Protein 1OI4 (pdb70)

Radius of gyration: 21.62 Å; Cα contacts (8 Å, |Δi|>4): 888; chains: 2; bounding box: 70×50×41 Å

Foldseek 3Di:
DADPPQDQAADPPDPCPVVVPAAEEEEEFAAAFAVCLCRVLSVLCNVVVHGYAYEYADAQDWHAHNVRRDIDGHHYYLVPDALVRHQEYEFTHGCGCVVVLVDVSLLVRLLVNVVVQHAYQAEARRCVSVLSVLPAADWEWEHEDVCRVVSVVSNHDYDQDQWDQTPLHYIYGYDPVSSVVSSVSVVVSVD/DDDAFEEEEEFAAAFAACLCVVLVVLSVVVVYHYAYEYQDAQDWHAHNVRPDIDGHHYHLVPDALVRGQEYEFTHGCGLVVQLVDPSLLVRLLVNVVVQHAYQAEAHRCSSVLSVLPAADWEEEYADVCPVSSVVSNHDYDQDQWDQTPLHYIYGYDSVSSVVSSVSSVVSVD

Structure (mmCIF, N/CA/C/O backbone):
data_1OI4
#
_entry.id   1OI4
#
_cell.length_a   68.037
_cell.length_b   72.446
_cell.length_c   75.946
_cell.angle_alpha   90.00
_cell.angle_beta   90.00
_cell.angle_gamma   90.00
#
_symmetry.space_group_name_H-M   'P 21 21 21'
#
loop_
_entity.id
_entity.type
_entity.pdbx_description
1 polymer 'HYPOTHETICAL PROTEIN YHBO'
2 water water
#
loop_
_atom_site.group_PDB
_atom_site.id
_atom_site.type_symbol
_atom_site.label_atom_id
_atom_site.label_alt_id
_atom_site.label_comp_id
_atom_site.label_asym_id
_atom_site.label_entity_id
_atom_site.label_seq_id
_atom_site.pdbx_PDB_ins_code
_atom_site.Cartn_x
_atom_site.Cartn_y
_atom_site.Cartn_z
_atom_site.occupancy
_atom_site.B_iso_or_equiv
_atom_site.auth_seq_id
_atom_site.auth_comp_id
_atom_site.auth_asym_id
_atom_site.auth_atom_id
_atom_site.pdbx_PDB_model_num
ATOM 1 N N . SER A 1 2 ? 1.882 17.259 0.597 1.00 30.79 2 SER A N 1
ATOM 2 C CA . SER A 1 2 ? 1.831 17.715 -0.821 1.00 28.78 2 SER A CA 1
ATOM 3 C C . SER A 1 2 ? 2.080 19.217 -0.941 1.00 27.82 2 SER A C 1
ATOM 4 O O . SER A 1 2 ? 1.838 19.978 -0.003 1.00 24.37 2 SER A O 1
ATOM 7 N N . TYR A 1 3 ? 2.572 19.632 -2.104 1.00 25.28 3 TYR A N 1
ATOM 8 C CA . TYR A 1 3 ? 2.845 21.040 -2.368 1.00 23.37 3 TYR A CA 1
ATOM 9 C C . TYR A 1 3 ? 1.583 21.862 -2.116 1.00 21.92 3 TYR A C 1
ATOM 10 O O . TYR A 1 3 ? 0.489 21.464 -2.514 1.00 20.79 3 TYR A O 1
ATOM 19 N N . TYR A 1 4 ? 1.739 22.994 -1.434 1.00 20.09 4 TYR A N 1
ATOM 20 C CA . TYR A 1 4 ? 0.614 23.880 -1.142 1.00 18.78 4 TYR A CA 1
ATOM 21 C C . TYR A 1 4 ? 0.948 25.194 -1.843 1.00 18.11 4 TYR A C 1
ATOM 22 O O . TYR A 1 4 ? 1.814 25.950 -1.397 1.00 16.09 4 TYR A O 1
ATOM 31 N N . HIS A 1 5 ? 0.267 25.454 -2.953 1.00 16.77 5 HIS A N 1
ATOM 32 C CA . HIS A 1 5 ? 0.527 26.651 -3.739 1.00 15.65 5 HIS A CA 1
ATOM 33 C C . HIS A 1 5 ? 0.136 27.971 -3.080 1.00 15.49 5 HIS A C 1
ATOM 34 O O . HIS A 1 5 ? -1.033 28.204 -2.762 1.00 12.48 5 HIS A O 1
ATOM 41 N N . HIS A 1 6 ? 1.139 28.828 -2.891 1.00 15.32 6 HIS A N 1
ATOM 42 C CA . HIS A 1 6 ? 0.962 30.149 -2.295 1.00 17.15 6 HIS A CA 1
ATOM 43 C C . HIS A 1 6 ? -0.033 30.188 -1.140 1.00 17.80 6 HIS A C 1
ATOM 44 O O . HIS A 1 6 ? -1.074 30.844 -1.233 1.00 17.16 6 HIS A O 1
ATOM 51 N N . HIS A 1 7 ? 0.278 29.494 -0.050 1.00 18.18 7 HIS A N 1
ATOM 52 C CA . HIS A 1 7 ? -0.609 29.490 1.111 1.00 19.30 7 HIS A CA 1
ATOM 53 C C . HIS A 1 7 ? -0.786 30.918 1.634 1.00 19.93 7 HIS A C 1
ATOM 54 O O . HIS A 1 7 ? 0.167 31.697 1.651 1.00 16.99 7 HIS A O 1
ATOM 61 N N . HIS A 1 8 ? -2.009 31.267 2.029 1.00 21.42 8 HIS A N 1
ATOM 62 C CA . HIS A 1 8 ? -2.281 32.595 2.576 1.00 23.91 8 HIS A CA 1
ATOM 63 C C . HIS A 1 8 ? -2.885 32.425 3.969 1.00 23.34 8 HIS A C 1
ATOM 64 O O . HIS A 1 8 ? -3.646 31.486 4.209 1.00 21.91 8 HIS A O 1
ATOM 71 N N . HIS A 1 9 ? -2.539 33.325 4.886 1.00 21.92 9 HIS A N 1
ATOM 72 C CA . HIS A 1 9 ? -3.031 33.229 6.255 1.00 21.34 9 HIS A CA 1
ATOM 73 C C . HIS A 1 9 ? -3.831 34.428 6.756 1.00 21.72 9 HIS A C 1
ATOM 74 O O . HIS A 1 9 ? -3.979 34.611 7.966 1.00 21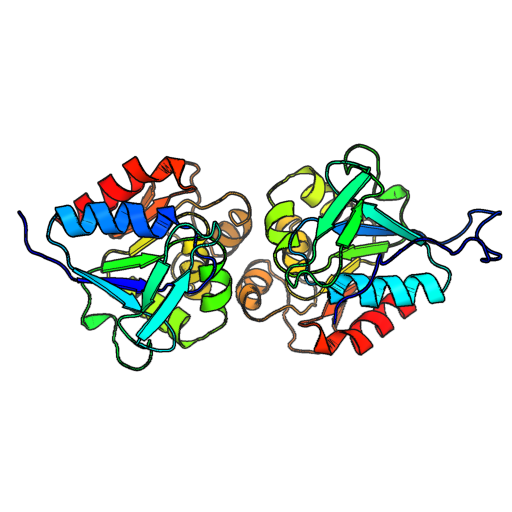.92 9 HIS A O 1
ATOM 81 N N . HIS A 1 10 ? -4.344 35.244 5.842 1.00 20.73 10 HIS A N 1
ATOM 82 C CA . HIS A 1 10 ? -5.144 36.400 6.239 1.00 22.24 10 HIS A CA 1
ATOM 83 C C . HIS A 1 10 ? -6.573 36.236 5.735 1.00 23.37 10 HIS A C 1
ATOM 84 O O . HIS A 1 10 ? -6.821 35.489 4.788 1.00 23.26 10 HIS A O 1
ATOM 91 N N . LEU A 1 11 ? -7.511 36.929 6.374 1.00 23.38 11 LEU A N 1
ATOM 92 C CA . LEU A 1 11 ? -8.905 36.857 5.966 1.00 23.98 11 LEU A CA 1
ATOM 93 C C . LEU A 1 11 ? -9.010 37.176 4.477 1.00 24.65 11 LEU A C 1
ATOM 94 O O . LEU A 1 11 ? -8.380 38.108 3.981 1.00 21.07 11 LEU A O 1
ATOM 99 N N . GLU A 1 12 ? -9.799 36.381 3.768 1.00 25.88 12 GLU A N 1
ATOM 100 C CA . GLU A 1 12 ? -9.987 36.563 2.339 1.00 28.36 12 GLU A CA 1
ATOM 101 C C . GLU A 1 12 ? -10.711 37.884 2.060 1.00 30.10 12 GLU A C 1
ATOM 102 O O . GLU A 1 12 ? -11.475 38.377 2.896 1.00 27.34 12 GLU A O 1
ATOM 108 N N . SER A 1 13 ? -10.467 38.454 0.882 1.00 32.66 13 SER A N 1
ATOM 109 C CA . SER A 1 13 ? -11.085 39.722 0.498 1.00 35.66 13 SER A CA 1
ATOM 110 C C . SER A 1 13 ? -12.611 39.645 0.485 1.00 36.37 13 SER A C 1
ATOM 111 O O . SER A 1 13 ? -13.293 40.658 0.331 1.00 37.68 13 SER A O 1
ATOM 114 N N . THR A 1 14 ? -13.140 38.439 0.652 1.00 36.93 14 THR A N 1
ATOM 115 C CA . THR A 1 14 ? -14.582 38.231 0.653 1.00 37.41 14 THR A CA 1
ATOM 116 C C . THR A 1 14 ? -15.141 38.084 2.068 1.00 37.29 14 THR A C 1
ATOM 117 O O . THR A 1 14 ? -16.353 37.961 2.255 1.00 38.02 14 THR A O 1
ATOM 121 N N . SER A 1 15 ? -14.255 38.098 3.060 1.00 35.41 15 SER A N 1
ATOM 122 C CA . SER A 1 15 ? -14.661 37.963 4.455 1.00 34.26 15 SER A CA 1
ATOM 123 C C . SER A 1 15 ? -15.463 39.171 4.925 1.00 34.05 15 SER A C 1
ATOM 124 O O . SER A 1 15 ? -15.121 40.312 4.612 1.00 33.45 15 SER A O 1
ATOM 127 N N . LEU A 1 16 ? -16.530 38.912 5.675 1.00 34.10 16 LEU A N 1
ATOM 128 C CA . LEU A 1 16 ? -17.377 39.977 6.206 1.00 34.44 16 LEU A CA 1
ATOM 129 C C . LEU A 1 16 ? -16.683 40.669 7.368 1.00 33.14 16 LEU A C 1
ATOM 130 O O . LEU A 1 16 ? -16.963 41.828 7.664 1.00 34.67 16 LEU A O 1
ATOM 135 N N . TYR A 1 17 ? -15.778 39.946 8.022 1.00 32.19 17 TYR A N 1
ATOM 136 C CA . TYR A 1 17 ? -15.044 40.471 9.170 1.00 31.62 17 TYR A CA 1
ATOM 137 C C . TYR A 1 17 ? -13.822 41.283 8.771 1.00 28.58 17 TYR A C 1
ATOM 138 O O . TYR A 1 17 ? -13.189 41.911 9.619 1.00 28.59 17 TYR A O 1
ATOM 147 N N . LYS A 1 18 ? -13.489 41.281 7.485 1.00 25.51 18 LYS A N 1
ATOM 148 C CA . LYS A 1 18 ? -12.310 42.006 7.037 1.00 23.06 18 LYS A CA 1
ATOM 149 C C . LYS A 1 18 ? -12.369 43.517 7.222 1.00 21.03 18 LYS A C 1
ATOM 150 O O . LYS A 1 18 ? -11.477 44.101 7.828 1.00 17.22 18 LYS A O 1
ATOM 156 N N . LYS A 1 19 ? -13.420 44.150 6.709 1.00 20.25 19 LYS A N 1
ATOM 157 C CA . LYS A 1 19 ? -13.535 45.601 6.801 1.00 19.67 19 LYS A CA 1
ATOM 158 C C . LYS A 1 19 ? -13.496 46.214 8.206 1.00 17.61 19 LYS A C 1
ATOM 159 O O . LYS A 1 19 ? -12.757 47.175 8.434 1.00 18.37 19 LYS A O 1
ATOM 165 N N . ALA A 1 20 ? -14.272 45.678 9.144 1.00 16.18 20 ALA A N 1
ATOM 166 C CA . ALA A 1 20 ? -14.292 46.229 10.505 1.00 15.47 20 ALA A CA 1
ATOM 167 C C . ALA A 1 20 ? -12.981 45.988 11.260 1.00 16.23 20 ALA A C 1
ATOM 168 O O . ALA A 1 20 ? -12.696 46.664 12.255 1.00 15.64 20 ALA A O 1
ATOM 170 N N . GLY A 1 21 ? -12.201 45.017 10.783 1.00 14.44 21 GLY A N 1
ATOM 171 C CA . GLY A 1 21 ? -10.917 44.690 11.392 1.00 13.83 21 GLY A CA 1
ATOM 172 C C . GLY A 1 21 ? -10.957 44.330 12.864 1.00 11.75 21 GLY A C 1
ATOM 173 O O . GLY A 1 21 ? -10.055 44.696 13.614 1.00 13.85 21 GLY A O 1
ATOM 174 N N . LEU A 1 22 ? -11.974 43.579 13.274 1.00 11.62 22 LEU A N 1
ATOM 175 C CA . LEU A 1 22 ? -12.133 43.208 14.679 1.00 14.51 22 LEU A CA 1
ATOM 176 C C . LEU A 1 22 ? -11.720 41.779 15.044 1.00 15.92 22 LEU A C 1
ATOM 177 O O . LEU A 1 22 ? -11.849 41.372 16.198 1.00 15.20 22 LEU A O 1
ATOM 182 N N . SER A 1 23 ? -11.215 41.026 14.075 1.00 16.89 23 SER A N 1
ATOM 183 C CA . SER A 1 23 ? -10.825 39.636 14.317 1.00 17.97 23 SER A CA 1
ATOM 184 C C . SER A 1 23 ? -9.792 39.410 15.416 1.00 17.48 23 SER A C 1
ATOM 185 O O . SER A 1 23 ? -8.959 40.276 15.691 1.00 18.29 23 SER A O 1
ATOM 188 N N . LYS A 1 24 ? -9.864 38.245 16.056 1.00 16.68 24 LYS A N 1
ATOM 189 C CA . LYS A 1 24 ? -8.888 37.890 17.084 1.00 18.03 24 LYS A CA 1
ATOM 190 C C . LYS A 1 24 ? -7.589 37.718 16.311 1.00 16.54 24 LYS A C 1
ATOM 191 O O . LYS A 1 24 ? -7.615 37.407 15.120 1.00 15.55 24 LYS A O 1
ATOM 197 N N . LYS A 1 25 ? -6.457 37.912 16.975 1.00 14.75 25 LYS A N 1
ATOM 198 C CA . LYS A 1 25 ? -5.172 37.806 16.299 1.00 13.64 25 LYS A CA 1
ATOM 199 C C . LYS A 1 25 ? -4.260 36.738 16.901 1.00 12.49 25 LYS A C 1
ATOM 200 O O . LYS A 1 25 ? -3.952 36.775 18.093 1.00 12.83 25 LYS A O 1
ATOM 206 N N . ILE A 1 26 ? -3.841 35.781 16.076 1.00 11.56 26 ILE A N 1
ATOM 207 C CA . ILE A 1 26 ? -2.940 34.729 16.536 1.00 9.85 26 ILE A CA 1
ATOM 208 C C . ILE A 1 26 ? -1.539 35.031 16.019 1.00 8.52 26 ILE A C 1
ATOM 209 O O . ILE A 1 26 ? -1.308 35.034 14.816 1.00 6.80 26 ILE A O 1
ATOM 214 N N . ALA A 1 27 ? -0.611 35.299 16.929 1.00 8.75 27 ALA A N 1
ATOM 215 C CA . ALA A 1 27 ? 0.765 35.574 16.538 1.00 9.52 27 ALA A CA 1
ATOM 216 C C . ALA A 1 27 ? 1.444 34.241 16.253 1.00 10.27 27 ALA A C 1
ATOM 217 O O . ALA A 1 27 ? 1.121 33.229 16.881 1.00 9.93 27 ALA A O 1
ATOM 219 N N . VAL A 1 28 ? 2.375 34.239 15.304 1.00 9.27 28 VAL A N 1
ATOM 220 C CA . VAL A 1 28 ? 3.101 33.024 14.961 1.00 10.06 28 VAL A CA 1
ATOM 221 C C . VAL A 1 28 ? 4.592 33.336 14.821 1.00 9.39 28 VAL A C 1
ATOM 222 O O . VAL A 1 28 ? 4.988 34.150 13.984 1.00 11.33 28 VAL A O 1
ATOM 226 N N . LEU A 1 29 ? 5.415 32.720 15.661 1.00 8.76 29 LEU A N 1
ATOM 227 C CA . LEU A 1 29 ? 6.856 32.934 15.575 1.00 8.59 29 LEU A CA 1
ATOM 228 C C . LEU A 1 29 ? 7.294 31.846 14.611 1.00 9.24 29 LEU A C 1
ATOM 229 O O . LEU A 1 29 ? 7.217 30.662 14.925 1.00 8.50 29 LEU A O 1
ATOM 234 N N . ILE A 1 30 ? 7.747 32.244 13.428 1.00 9.05 30 ILE A N 1
ATOM 235 C CA . ILE A 1 30 ? 8.098 31.253 12.432 1.00 9.42 30 ILE A CA 1
ATOM 236 C C . ILE A 1 30 ? 9.226 31.682 11.502 1.00 11.74 30 ILE A C 1
ATOM 237 O O . ILE A 1 30 ? 9.283 32.831 11.065 1.00 11.96 30 ILE A O 1
ATOM 242 N N . THR A 1 31 ? 10.131 30.750 11.215 1.00 11.32 31 THR A N 1
ATOM 243 C CA . THR A 1 31 ? 11.239 31.022 10.306 1.00 13.48 31 THR A CA 1
ATOM 244 C C . THR A 1 31 ? 11.466 29.799 9.422 1.00 12.65 31 THR A C 1
ATOM 245 O O . THR A 1 31 ? 10.673 28.859 9.442 1.00 13.01 31 THR A O 1
ATOM 249 N N . ASP A 1 32 ? 12.546 29.812 8.651 1.00 13.89 32 ASP A N 1
ATOM 250 C CA . ASP A 1 32 ? 12.858 28.707 7.752 1.00 13.77 32 ASP A CA 1
ATOM 251 C C . ASP A 1 32 ? 12.944 27.327 8.402 1.00 14.46 32 ASP A C 1
ATOM 252 O O . ASP A 1 32 ? 13.401 27.178 9.539 1.00 11.81 32 ASP A O 1
ATOM 257 N N . GLU A 1 33 ? 12.505 26.325 7.646 1.00 14.18 33 GLU A N 1
ATOM 258 C CA . GLU A 1 33 ? 12.526 24.933 8.062 1.00 14.88 33 GLU A CA 1
ATOM 259 C C . GLU A 1 33 ? 11.503 24.530 9.110 1.00 13.44 33 GLU A C 1
ATOM 260 O O . GLU A 1 33 ? 11.692 23.558 9.835 1.00 14.17 33 GLU A O 1
ATOM 266 N N . PHE A 1 34 ? 10.412 25.279 9.186 1.00 13.44 34 PHE A N 1
ATOM 267 C CA . PHE A 1 34 ? 9.345 24.942 10.110 1.00 13.07 34 PHE A CA 1
ATOM 268 C C . PHE A 1 34 ? 8.681 23.708 9.494 1.00 14.51 34 PHE A C 1
ATOM 269 O O . PHE A 1 34 ? 8.803 23.479 8.281 1.00 14.83 34 PHE A O 1
ATOM 277 N N . GLU A 1 35 ? 8.009 22.902 10.312 1.00 12.80 35 GLU A N 1
ATOM 278 C CA . GLU A 1 35 ? 7.319 21.720 9.797 1.00 13.65 35 GLU A CA 1
ATOM 279 C C . GLU A 1 35 ? 6.092 22.234 9.043 1.00 14.51 35 GLU A C 1
ATOM 280 O O . GLU A 1 35 ? 5.134 22.716 9.647 1.00 13.24 35 GLU A O 1
ATOM 286 N N . ASP A 1 36 ? 6.136 22.119 7.720 1.00 15.57 36 ASP A N 1
ATOM 287 C CA . ASP A 1 36 ? 5.081 22.605 6.831 1.00 14.53 36 ASP A CA 1
ATOM 288 C C . ASP A 1 36 ? 3.638 22.597 7.331 1.00 14.72 36 ASP A C 1
ATOM 289 O O . ASP A 1 36 ? 3.034 23.662 7.489 1.00 12.72 36 ASP A O 1
ATOM 294 N N . SER A 1 37 ? 3.082 21.414 7.576 1.00 13.71 37 SER A N 1
ATOM 295 C CA . SER A 1 37 ? 1.694 21.321 8.021 1.00 13.69 37 SER A CA 1
ATOM 296 C C . SER A 1 37 ? 1.445 21.876 9.418 1.00 13.54 37 SER A C 1
ATOM 297 O O . SER A 1 37 ? 0.306 22.173 9.772 1.00 13.46 37 SER A O 1
ATOM 300 N N . GLU A 1 38 ? 2.499 22.020 10.213 1.00 14.08 38 GLU A N 1
ATOM 301 C CA . GLU A 1 38 ? 2.327 22.549 11.556 1.00 13.38 38 GLU A CA 1
ATOM 302 C C . GLU A 1 38 ? 1.973 24.029 11.509 1.00 12.81 38 GLU A C 1
ATOM 303 O O . GLU A 1 38 ? 1.638 24.640 12.530 1.00 10.10 38 GLU A O 1
ATOM 309 N N . PHE A 1 39 ? 2.045 24.604 10.313 1.00 12.15 39 PHE A N 1
ATOM 310 C CA . PHE A 1 39 ? 1.638 25.986 10.144 1.00 13.31 39 PHE A CA 1
ATOM 311 C C . PHE A 1 39 ? 0.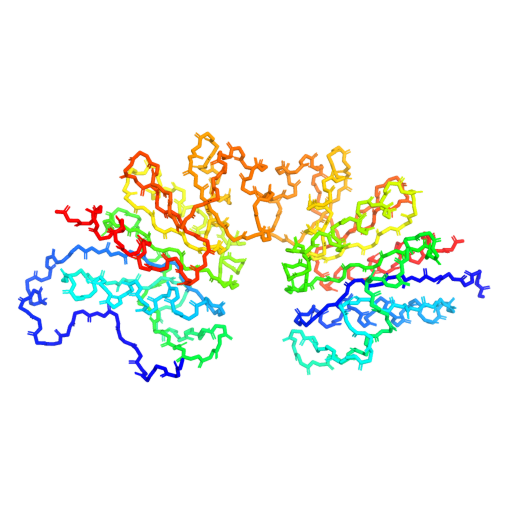384 26.041 9.283 1.00 13.24 39 PHE A C 1
ATOM 312 O O . PHE A 1 39 ? -0.613 26.639 9.677 1.00 12.92 39 PHE A O 1
ATOM 320 N N . THR A 1 40 ? 0.431 25.406 8.112 1.00 13.03 40 THR A N 1
ATOM 321 C CA . THR A 1 40 ? -0.707 25.442 7.196 1.00 13.06 40 THR A CA 1
ATOM 322 C C . THR A 1 40 ? -2.006 24.879 7.758 1.00 13.39 40 THR A C 1
ATOM 323 O O . THR A 1 40 ? -3.077 25.437 7.508 1.00 15.00 40 THR A O 1
ATOM 327 N N . SER A 1 41 ? -1.929 23.795 8.524 1.00 12.90 41 SER A N 1
ATOM 328 C CA . SER A 1 41 ? -3.140 23.211 9.093 1.00 12.76 41 SER A CA 1
ATOM 329 C C . SER A 1 41 ? -3.778 24.100 10.165 1.00 13.63 41 SER A C 1
ATOM 330 O O . SER A 1 41 ? -4.976 24.399 10.102 1.00 14.25 41 SER A O 1
ATOM 333 N N . PRO A 1 42 ? -2.998 24.522 11.175 1.00 13.41 42 PRO A N 1
ATOM 334 C CA . PRO A 1 42 ? -3.596 25.381 12.206 1.00 13.02 42 PRO A CA 1
ATOM 335 C C . PRO A 1 42 ? -4.075 26.698 11.591 1.00 12.16 42 PRO A C 1
ATOM 336 O O . PRO A 1 42 ? -5.182 27.167 11.874 1.00 12.51 42 PRO A O 1
ATOM 340 N N . ALA A 1 43 ? -3.233 27.283 10.743 1.00 11.66 43 ALA A N 1
ATOM 341 C CA . ALA A 1 43 ? -3.554 28.544 10.087 1.00 13.42 43 ALA A CA 1
ATOM 342 C C . ALA A 1 43 ? -4.861 28.458 9.303 1.00 15.48 43 ALA A C 1
ATOM 343 O O . ALA A 1 43 ? -5.711 29.357 9.393 1.00 14.94 43 ALA A O 1
ATOM 345 N N . ASP A 1 44 ? -5.028 27.381 8.537 1.00 15.26 44 ASP A N 1
ATOM 346 C CA . ASP A 1 44 ? -6.245 27.211 7.753 1.00 17.91 44 ASP A CA 1
ATOM 347 C C . ASP A 1 44 ? -7.475 27.093 8.636 1.00 17.97 44 ASP A C 1
ATOM 348 O O . ASP A 1 44 ? -8.535 27.631 8.303 1.00 18.21 44 ASP A O 1
ATOM 353 N N . GLU A 1 45 ? -7.337 26.396 9.761 1.00 17.47 45 GLU A N 1
ATOM 354 C CA . GLU A 1 45 ? -8.449 26.233 10.693 1.00 18.28 45 GLU A CA 1
ATOM 355 C C . GLU A 1 45 ? -8.793 27.565 11.348 1.00 16.34 45 GLU A C 1
ATOM 356 O O . GLU A 1 45 ? -9.964 27.903 11.504 1.00 17.17 45 GLU A O 1
ATOM 362 N N . PHE A 1 46 ? -7.771 28.319 11.741 1.00 16.72 46 PHE A N 1
ATOM 363 C CA . PHE A 1 46 ? -7.989 29.618 12.373 1.00 15.80 46 PHE A CA 1
ATOM 364 C C . PHE A 1 46 ? -8.684 30.573 11.405 1.00 16.19 46 PHE A C 1
ATOM 365 O O . PHE A 1 46 ? -9.619 31.284 11.781 1.00 14.43 46 PHE A O 1
ATOM 373 N N . ARG A 1 47 ? -8.223 30.583 10.158 1.00 18.16 47 ARG A N 1
ATOM 374 C CA . ARG A 1 47 ? -8.787 31.465 9.141 1.00 20.58 47 ARG A CA 1
ATOM 375 C C . ARG A 1 47 ? -10.262 31.141 8.923 1.00 20.62 47 ARG A C 1
ATOM 376 O O . ARG A 1 47 ? -11.107 32.037 8.911 1.00 19.20 47 ARG A O 1
ATOM 384 N N . LYS A 1 48 ? -10.562 29.856 8.756 1.00 21.03 48 LYS A N 1
ATOM 385 C CA . LYS A 1 48 ? -11.937 29.410 8.549 1.00 21.53 48 LYS A CA 1
ATOM 386 C C . LYS A 1 48 ? -12.822 29.782 9.732 1.00 20.91 48 LYS A C 1
ATOM 387 O O . LYS A 1 48 ? -14.033 29.925 9.587 1.00 19.67 48 LYS A O 1
ATOM 393 N N . ALA A 1 49 ? -12.212 29.940 10.902 1.00 19.85 49 ALA A N 1
ATOM 394 C CA . ALA A 1 49 ? -12.956 30.299 12.104 1.00 20.52 49 ALA A CA 1
ATOM 395 C C . ALA A 1 49 ? -13.133 31.809 12.222 1.00 19.73 49 ALA A C 1
ATOM 396 O O . ALA A 1 49 ? -13.791 32.291 13.141 1.00 22.09 49 ALA A O 1
ATOM 398 N N . GLY A 1 50 ? -12.540 32.553 11.295 1.00 19.26 50 GLY A N 1
ATOM 399 C CA . GLY A 1 50 ? -12.667 34.000 11.324 1.00 18.12 50 GLY A CA 1
ATOM 400 C C . GLY A 1 50 ? -11.583 34.725 12.106 1.00 17.61 50 GLY A C 1
ATOM 401 O O . GLY A 1 50 ? -11.720 35.907 12.410 1.00 16.97 50 GLY A O 1
ATOM 402 N N . HIS A 1 51 ? -10.502 34.023 12.428 1.00 15.51 51 HIS A N 1
ATOM 403 C CA . HIS A 1 51 ? -9.400 34.620 13.177 1.00 14.91 51 HIS A CA 1
ATOM 404 C C . HIS A 1 51 ? -8.285 35.013 12.219 1.00 15.24 51 HIS A C 1
ATOM 405 O O . HIS A 1 51 ? -8.083 34.353 11.202 1.00 15.59 51 HIS A O 1
ATOM 412 N N . GLU A 1 52 ? -7.559 36.084 12.534 1.00 13.56 52 GLU A N 1
ATOM 413 C CA . GLU A 1 52 ? -6.466 36.480 11.661 1.00 14.40 52 GLU A CA 1
ATOM 414 C C . GLU A 1 52 ? -5.186 35.841 12.173 1.00 12.55 52 GLU A C 1
ATOM 415 O O . GLU A 1 52 ? -5.082 35.478 13.350 1.00 12.73 52 GLU A O 1
ATOM 421 N N . VAL A 1 53 ? -4.221 35.691 11.277 1.00 13.17 53 VAL A N 1
ATOM 422 C CA . VAL A 1 53 ? -2.944 35.073 11.612 1.00 12.28 53 VAL A CA 1
ATOM 423 C C . VAL A 1 53 ? -1.829 36.037 11.244 1.00 13.24 53 VAL A C 1
ATOM 424 O O . VAL A 1 53 ? -1.785 36.544 10.123 1.00 14.00 53 VAL A O 1
ATOM 428 N N . ILE A 1 54 ? -0.942 36.310 12.192 1.00 11.91 54 ILE A N 1
ATOM 429 C CA . ILE A 1 54 ? 0.158 37.225 11.924 1.00 12.45 54 ILE A CA 1
ATOM 430 C C . ILE A 1 54 ? 1.485 36.498 12.082 1.00 12.44 54 ILE A C 1
ATOM 431 O O . ILE A 1 54 ? 1.851 36.098 13.184 1.00 11.96 54 ILE A O 1
ATOM 436 N N . THR A 1 55 ? 2.189 36.306 10.970 1.00 13.05 55 THR A N 1
ATOM 437 C CA . THR A 1 55 ? 3.483 35.635 10.995 1.00 12.75 55 THR A CA 1
ATOM 438 C C . THR A 1 55 ? 4.531 36.646 11.415 1.00 12.91 55 THR A C 1
ATOM 439 O O . THR A 1 55 ? 4.571 37.770 10.908 1.00 12.03 55 THR A O 1
ATOM 443 N N . ILE A 1 56 ? 5.384 36.231 12.341 1.00 13.81 56 ILE A N 1
ATOM 444 C CA . ILE A 1 56 ? 6.419 37.095 12.884 1.00 12.79 56 ILE A CA 1
ATOM 445 C C . ILE A 1 56 ? 7.797 36.460 12.773 1.00 13.90 56 ILE A C 1
ATOM 446 O O . ILE A 1 56 ? 7.981 35.290 13.117 1.00 11.05 56 ILE A O 1
ATOM 451 N N . GLU A 1 57 ? 8.755 37.237 12.276 1.00 13.55 57 GLU A N 1
ATOM 452 C CA . GLU A 1 57 ? 10.128 36.777 12.141 1.00 14.36 57 GLU A CA 1
ATOM 453 C C . GLU A 1 57 ? 11.041 37.985 12.311 1.00 14.58 57 GLU A C 1
ATOM 454 O O . GLU A 1 57 ? 10.764 38.866 13.129 1.00 14.33 57 GLU A O 1
ATOM 460 N N . LYS A 1 58 ? 12.112 38.052 11.532 1.00 15.03 58 LYS A N 1
ATOM 461 C CA . LYS A 1 58 ? 13.046 39.165 11.660 1.00 17.39 58 LYS A CA 1
ATOM 462 C C . LYS A 1 58 ? 12.912 40.226 10.576 1.00 18.64 58 LYS A C 1
ATOM 463 O O . LYS A 1 58 ? 13.329 41.372 10.762 1.00 17.49 58 LYS A O 1
ATOM 469 N N . GLN A 1 59 ? 12.320 39.847 9.450 1.00 19.85 59 GLN A N 1
ATOM 470 C CA . GLN A 1 59 ? 12.158 40.772 8.342 1.00 20.44 59 GLN A CA 1
ATOM 471 C C . GLN A 1 59 ? 10.782 40.673 7.698 1.00 18.84 59 GLN A C 1
ATOM 472 O O . GLN A 1 59 ? 10.439 39.653 7.104 1.00 16.78 59 GLN A O 1
ATOM 478 N N . ALA A 1 60 ? 9.996 41.738 7.812 1.00 17.17 60 ALA A N 1
ATOM 479 C CA . ALA A 1 60 ? 8.668 41.747 7.213 1.00 19.33 60 ALA A CA 1
ATOM 480 C C . ALA A 1 60 ? 8.808 41.610 5.698 1.00 19.43 60 ALA A C 1
ATOM 481 O O . ALA A 1 60 ? 9.729 42.167 5.100 1.00 20.42 60 ALA A O 1
ATOM 483 N N . GLY A 1 61 ? 7.903 40.862 5.080 1.00 18.71 61 GLY A N 1
ATOM 484 C CA . GLY A 1 61 ? 7.961 40.689 3.641 1.00 20.46 61 GLY A CA 1
ATOM 485 C C . GLY A 1 61 ? 8.823 39.523 3.195 1.00 22.53 61 GLY A C 1
ATOM 486 O O . GLY A 1 61 ? 8.784 39.127 2.031 1.00 21.69 61 GLY A O 1
ATOM 487 N N . LYS A 1 62 ? 9.615 38.976 4.112 1.00 22.82 62 LYS A N 1
ATOM 488 C CA . LYS A 1 62 ? 10.472 37.844 3.785 1.00 22.62 62 LYS A CA 1
ATOM 489 C C . LYS A 1 62 ? 9.616 36.605 3.561 1.00 21.32 62 LYS A C 1
ATOM 490 O O . LYS A 1 62 ? 8.502 36.509 4.074 1.00 20.74 62 LYS A O 1
ATOM 496 N N . THR A 1 63 ? 10.138 35.666 2.782 1.00 20.31 63 THR A N 1
ATOM 497 C CA . THR A 1 63 ? 9.442 34.418 2.522 1.00 21.89 63 THR A CA 1
ATOM 498 C C . THR A 1 63 ? 10.243 33.301 3.180 1.00 22.64 63 THR A C 1
ATOM 499 O O . THR A 1 63 ? 11.433 33.140 2.904 1.00 24.92 63 THR A O 1
ATOM 503 N N . VAL A 1 64 ? 9.600 32.546 4.065 1.00 21.33 64 VAL A N 1
ATOM 504 C CA . VAL A 1 64 ? 10.263 31.432 4.728 1.00 19.45 64 VAL A CA 1
ATOM 505 C C . VAL A 1 64 ? 9.667 30.145 4.176 1.00 19.03 64 VAL A C 1
ATOM 506 O O . VAL A 1 64 ? 8.467 30.076 3.904 1.00 16.78 64 VAL A O 1
ATOM 510 N N . LYS A 1 65 ? 10.508 29.130 4.000 1.00 18.24 65 LYS A N 1
ATOM 511 C CA . LYS A 1 65 ? 10.049 27.868 3.436 1.00 19.35 65 LYS A CA 1
ATOM 512 C C . LYS A 1 65 ? 10.027 26.691 4.400 1.00 17.98 65 LYS A C 1
ATOM 513 O O . LYS A 1 65 ? 10.925 26.527 5.229 1.00 15.94 65 LYS A O 1
ATOM 519 N N . GLY A 1 66 ? 8.993 25.866 4.263 1.00 16.92 66 GLY A N 1
ATOM 520 C CA . GLY A 1 66 ? 8.846 24.699 5.108 1.00 17.03 66 GLY A CA 1
ATOM 521 C C . GLY A 1 66 ? 9.944 23.675 4.893 1.00 18.10 66 GLY A C 1
ATOM 522 O O . GLY A 1 66 ? 10.506 23.562 3.801 1.00 16.23 66 GLY A O 1
ATOM 523 N N . LYS A 1 67 ? 10.248 22.937 5.954 1.00 18.93 67 LYS A N 1
ATOM 524 C CA . LYS A 1 67 ? 11.275 21.899 5.939 1.00 22.00 67 LYS A CA 1
ATOM 525 C C . LYS A 1 67 ? 11.107 20.957 4.743 1.00 21.69 67 LYS A C 1
ATOM 526 O O . LYS A 1 67 ? 12.086 20.546 4.123 1.00 23.33 67 LYS A O 1
ATOM 532 N N . LYS A 1 68 ? 9.862 20.618 4.426 1.00 22.31 68 LYS A N 1
ATOM 533 C CA . LYS A 1 68 ? 9.568 19.728 3.308 1.00 23.10 68 LYS A CA 1
ATOM 534 C C . LYS A 1 68 ? 9.464 20.462 1.971 1.00 24.11 68 LYS A C 1
ATOM 535 O O . LYS A 1 68 ? 9.246 19.841 0.936 1.00 25.60 68 LYS A O 1
ATOM 541 N N . GLY A 1 69 ? 9.609 21.783 1.993 1.00 25.09 69 GLY A N 1
ATOM 542 C CA . 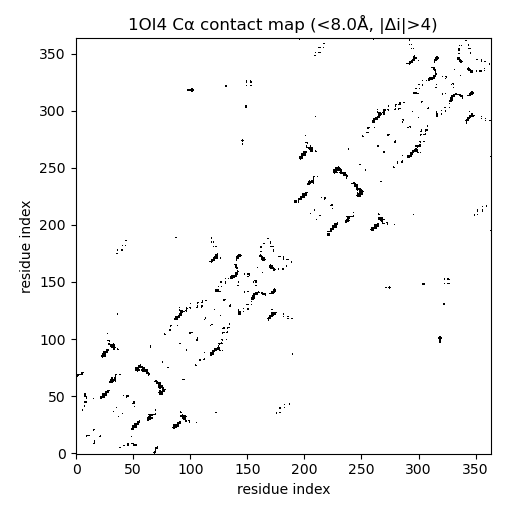GLY A 1 69 ? 9.523 22.553 0.764 1.00 25.20 69 GLY A CA 1
ATOM 543 C C . GLY A 1 69 ? 8.129 22.606 0.163 1.00 26.00 69 GLY A C 1
ATOM 544 O O . GLY A 1 69 ? 7.946 23.104 -0.950 1.00 25.78 69 GLY A O 1
ATOM 545 N N . GLU A 1 70 ? 7.143 22.102 0.900 1.00 25.66 70 GLU A N 1
ATOM 546 C CA . GLU A 1 70 ? 5.760 22.084 0.431 1.00 25.57 70 GLU A CA 1
ATOM 547 C C . GLU A 1 70 ? 5.039 23.416 0.623 1.00 24.47 70 GLU A C 1
ATOM 548 O O . GLU A 1 70 ? 4.162 23.772 -0.162 1.00 24.87 70 GLU A O 1
ATOM 554 N N . ALA A 1 71 ? 5.398 24.146 1.671 1.00 22.67 71 ALA A N 1
ATOM 555 C CA . ALA A 1 71 ? 4.758 25.424 1.935 1.00 22.49 71 ALA A CA 1
ATOM 556 C C . ALA A 1 71 ? 5.759 26.552 2.137 1.00 21.83 71 ALA A C 1
ATOM 557 O O . ALA A 1 71 ? 6.818 26.368 2.735 1.00 22.39 71 ALA A O 1
ATOM 559 N N . SER A 1 72 ? 5.413 27.720 1.616 1.00 21.37 72 SER A N 1
ATOM 560 C CA . SER A 1 72 ? 6.241 28.906 1.752 1.00 21.68 72 SER A CA 1
ATOM 561 C C . SER A 1 72 ? 5.296 29.968 2.272 1.00 21.38 72 SER A C 1
ATOM 562 O O . SER A 1 72 ? 4.195 30.133 1.747 1.00 22.11 72 SER A O 1
ATOM 565 N N . VAL A 1 73 ? 5.711 30.679 3.311 1.00 19.17 73 VAL A N 1
ATOM 566 C CA . VAL A 1 73 ? 4.846 31.688 3.892 1.00 18.81 73 VAL A CA 1
ATOM 567 C C . VAL A 1 73 ? 5.521 33.033 4.007 1.00 17.14 73 VAL A C 1
ATOM 568 O O . VAL A 1 73 ? 6.716 33.125 4.293 1.00 18.25 73 VAL A O 1
ATOM 572 N N . THR A 1 74 ? 4.737 34.078 3.778 1.00 16.18 74 THR A N 1
ATOM 573 C CA . THR A 1 74 ? 5.230 35.438 3.859 1.00 17.35 74 THR A CA 1
ATOM 574 C C . THR A 1 74 ? 5.178 35.898 5.308 1.00 15.37 74 THR A C 1
ATOM 575 O O . THR A 1 74 ? 4.219 35.618 6.024 1.00 14.66 74 THR A O 1
ATOM 579 N N . ILE A 1 75 ? 6.223 36.595 5.732 1.00 14.97 75 ILE A N 1
ATOM 580 C CA . ILE A 1 75 ? 6.305 37.119 7.086 1.00 15.00 75 ILE A CA 1
ATOM 581 C C . ILE A 1 75 ? 5.619 38.486 7.109 1.00 15.44 75 ILE A C 1
ATOM 582 O O . ILE A 1 75 ? 5.939 39.366 6.307 1.00 16.05 75 ILE A O 1
ATOM 587 N N . ASP A 1 76 ? 4.670 38.653 8.022 1.00 14.33 76 ASP A N 1
ATOM 588 C CA . ASP A 1 76 ? 3.939 39.909 8.135 1.00 13.62 76 ASP A CA 1
ATOM 589 C C . ASP A 1 76 ? 4.680 40.985 8.912 1.00 15.69 76 ASP A C 1
ATOM 590 O O . ASP A 1 76 ? 4.657 42.160 8.539 1.00 16.06 76 ASP A O 1
ATOM 595 N N . LYS A 1 77 ? 5.336 40.590 9.996 1.00 14.19 77 LYS A N 1
ATOM 596 C CA . LYS A 1 77 ? 6.007 41.568 10.833 1.00 14.93 77 LYS A CA 1
ATOM 597 C C . LYS A 1 77 ? 7.353 41.143 11.378 1.00 16.00 77 LYS A C 1
ATOM 598 O O . LYS A 1 77 ? 7.660 39.951 11.493 1.00 14.49 77 LYS A O 1
ATOM 604 N N . SER A 1 78 ? 8.150 42.145 11.722 1.00 15.02 78 SER A N 1
ATOM 605 C CA . SER A 1 78 ? 9.439 41.913 12.330 1.00 15.23 78 SER A CA 1
ATOM 606 C C . SER A 1 78 ? 9.106 41.846 13.816 1.00 14.76 78 SER A C 1
ATOM 607 O O . SER A 1 78 ? 8.209 42.547 14.287 1.00 13.69 78 SER A O 1
ATOM 610 N N . ILE A 1 79 ? 9.813 40.999 14.549 1.00 12.19 79 ILE A N 1
ATOM 611 C CA . ILE A 1 79 ? 9.572 40.867 15.973 1.00 12.53 79 ILE A CA 1
ATOM 612 C C . ILE A 1 79 ? 9.832 42.201 16.680 1.00 13.76 79 ILE A C 1
ATOM 613 O O . ILE A 1 79 ? 9.360 42.420 17.796 1.00 14.26 79 ILE A O 1
ATOM 618 N N . ASP A 1 80 ? 10.582 43.093 16.033 1.00 13.91 80 ASP A N 1
ATOM 619 C CA . ASP A 1 80 ? 10.877 44.399 16.626 1.00 17.47 80 ASP A CA 1
ATOM 620 C C . ASP A 1 80 ? 9.683 45.348 16.603 1.00 17.27 80 ASP A C 1
ATOM 621 O O . ASP A 1 80 ? 9.637 46.303 17.375 1.00 18.66 80 ASP A O 1
ATOM 626 N N . GLU A 1 81 ? 8.718 45.088 15.726 1.00 16.74 81 GLU A N 1
ATOM 627 C CA . GLU A 1 81 ? 7.573 45.986 15.601 1.00 18.41 81 GLU A CA 1
ATOM 628 C C . GLU A 1 81 ? 6.242 45.477 16.135 1.00 17.55 81 GL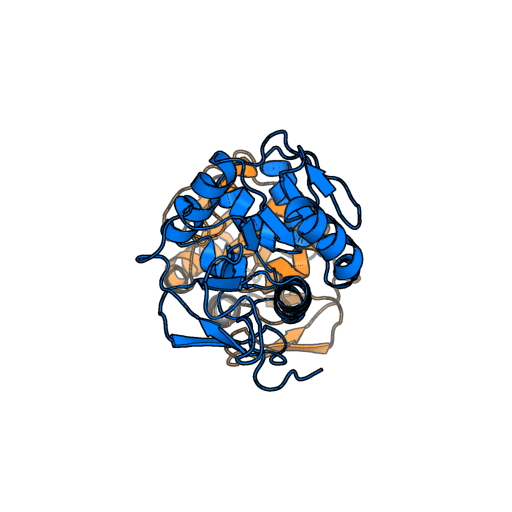U A C 1
ATOM 629 O O . GLU A 1 81 ? 5.192 46.001 15.770 1.00 16.91 81 GLU A O 1
ATOM 635 N N . VAL A 1 82 ? 6.280 44.464 16.994 1.00 16.11 82 VAL A N 1
ATOM 636 C CA . VAL A 1 82 ? 5.060 43.928 17.574 1.00 17.54 82 VAL A CA 1
ATOM 637 C C . VAL A 1 82 ? 5.230 43.727 19.068 1.00 18.80 82 VAL A C 1
ATOM 638 O O . VAL A 1 82 ? 6.343 43.726 19.588 1.00 19.61 82 VAL A O 1
ATOM 642 N N . THR A 1 83 ? 4.105 43.550 19.745 1.00 19.52 83 THR A N 1
ATOM 643 C CA . THR A 1 83 ? 4.085 43.357 21.182 1.00 19.49 83 THR A CA 1
ATOM 644 C C . THR A 1 83 ? 3.155 42.204 21.520 1.00 18.32 83 THR A C 1
ATOM 645 O O . THR A 1 83 ? 2.183 41.959 20.810 1.00 19.49 83 THR A O 1
ATOM 649 N N . PRO A 1 84 ? 3.440 41.478 22.609 1.00 17.30 84 PRO A N 1
ATOM 650 C CA . PRO A 1 84 ? 2.572 40.359 22.988 1.00 15.69 84 PRO A CA 1
ATOM 651 C C . PRO A 1 84 ? 1.161 40.881 23.269 1.00 15.51 84 PRO A C 1
ATOM 652 O O . PRO A 1 84 ? 0.166 40.177 23.077 1.00 14.22 84 PRO A O 1
ATOM 656 N N . ALA A 1 85 ? 1.092 42.135 23.709 1.00 13.69 85 ALA A N 1
ATOM 657 C CA . ALA A 1 85 ? -0.172 42.777 24.048 1.00 14.30 85 ALA A CA 1
ATOM 658 C C . ALA A 1 85 ? -1.214 42.807 22.936 1.00 14.52 85 ALA A C 1
ATOM 659 O O . ALA A 1 85 ? -2.403 42.608 23.191 1.00 14.63 85 ALA A O 1
ATOM 661 N N . GLU A 1 86 ? -0.780 43.043 21.704 1.00 13.66 86 GLU A N 1
ATOM 662 C CA . GLU A 1 86 ? -1.722 43.138 20.597 1.00 13.17 86 GLU A CA 1
ATOM 663 C C . GLU A 1 86 ? -2.306 41.825 20.089 1.00 13.49 86 GLU A C 1
ATOM 664 O O . GLU A 1 86 ? -3.188 41.838 19.232 1.00 14.58 86 GLU A O 1
ATOM 670 N N . PHE A 1 87 ? -1.833 40.698 20.606 1.00 13.60 87 PHE A N 1
ATOM 671 C CA . PHE A 1 87 ? -2.344 39.402 20.149 1.00 14.57 87 PHE A CA 1
ATOM 672 C C . PHE A 1 87 ? -3.200 38.679 21.179 1.00 14.39 87 PHE A C 1
ATOM 673 O O . PHE A 1 87 ? -3.056 38.883 22.384 1.00 14.39 87 PHE A O 1
ATOM 681 N N . ASP A 1 88 ? -4.083 37.819 20.686 1.00 13.48 88 ASP A N 1
ATOM 682 C CA . ASP A 1 88 ? -4.975 37.050 21.535 1.00 14.22 88 ASP A CA 1
ATOM 683 C C . ASP A 1 88 ? -4.405 35.672 21.849 1.00 14.28 88 ASP A C 1
ATOM 684 O O . ASP A 1 88 ? -4.709 35.086 22.887 1.00 14.15 88 ASP A O 1
ATOM 689 N N . ALA A 1 89 ? -3.566 35.166 20.955 1.00 12.10 89 ALA A N 1
ATOM 690 C CA . ALA A 1 89 ? -2.971 33.851 21.140 1.00 11.15 89 ALA A CA 1
ATOM 691 C C . ALA A 1 89 ? -1.663 33.756 20.373 1.00 10.25 89 ALA A C 1
ATOM 692 O O . ALA A 1 89 ? -1.353 34.611 19.547 1.00 9.01 89 ALA A O 1
ATOM 694 N N . LEU A 1 90 ? -0.906 32.701 20.647 1.00 11.85 90 LEU A N 1
ATOM 695 C CA . LEU A 1 90 ? 0.380 32.494 19.999 1.00 11.53 90 LEU A CA 1
ATOM 696 C C . LEU A 1 90 ? 0.557 31.059 19.517 1.00 12.67 90 LEU A C 1
ATOM 697 O O . LEU A 1 90 ? 0.313 30.108 20.260 1.00 12.74 90 LEU A O 1
ATOM 702 N N . LEU A 1 91 ? 0.985 30.912 18.269 1.00 11.95 91 LEU A N 1
ATOM 703 C CA . LEU A 1 91 ? 1.217 29.595 17.690 1.00 10.51 91 LEU A CA 1
ATOM 704 C C . LEU A 1 91 ? 2.711 29.395 17.482 1.00 9.62 91 LEU A C 1
ATOM 705 O O . LEU A 1 91 ? 3.399 30.279 16.974 1.00 9.30 91 LEU A O 1
ATOM 710 N N . LEU A 1 92 ? 3.210 28.228 17.869 1.00 9.51 92 LEU A N 1
ATOM 711 C CA . LEU A 1 92 ? 4.625 27.923 17.710 1.00 10.18 92 LEU A CA 1
ATOM 712 C C . LEU A 1 92 ? 4.784 26.603 16.959 1.00 10.25 92 LEU A C 1
ATOM 713 O O . LEU A 1 92 ? 4.733 25.528 17.556 1.00 10.29 92 LEU A O 1
ATOM 718 N N . PRO A 1 93 ? 4.938 26.667 15.626 1.00 10.86 93 PRO A N 1
ATOM 719 C CA . PRO A 1 93 ? 5.106 25.443 14.834 1.00 9.85 93 PRO A CA 1
ATOM 720 C C . PRO A 1 93 ? 6.478 24.809 15.087 1.00 10.58 93 PRO A C 1
ATOM 721 O O . PRO A 1 93 ? 7.399 25.478 15.570 1.00 9.14 93 PRO A O 1
ATOM 725 N N . GLY A 1 94 ? 6.603 23.523 14.763 1.00 9.61 94 GLY A N 1
ATOM 726 C CA . GLY A 1 94 ? 7.849 22.810 14.980 1.00 10.71 94 GLY A CA 1
ATOM 727 C C . GLY A 1 94 ? 8.855 22.797 13.839 1.00 11.23 94 GLY A C 1
ATOM 728 O O . GLY A 1 94 ? 9.096 23.818 13.197 1.00 11.21 94 GLY A O 1
ATOM 729 N N . GLY A 1 95 ? 9.441 21.631 13.581 1.00 11.28 95 GLY A N 1
ATOM 730 C CA . GLY A 1 95 ? 10.452 21.534 12.545 1.00 10.98 95 GLY A CA 1
ATOM 731 C C . GLY A 1 95 ? 11.720 22.112 13.151 1.00 9.52 95 GLY A C 1
ATOM 732 O O . GLY A 1 95 ? 11.916 22.018 14.360 1.00 9.99 95 GLY A O 1
ATOM 733 N N . HIS A 1 96 ? 12.580 22.715 12.340 1.00 11.87 96 HIS A N 1
ATOM 734 C CA . HIS A 1 96 ? 13.803 23.303 12.879 1.00 10.93 96 HIS A CA 1
ATOM 735 C C . HIS A 1 96 ? 13.637 24.799 13.145 1.00 10.95 96 HIS A C 1
ATOM 736 O O . HIS A 1 96 ? 14.591 25.480 13.526 1.00 10.36 96 HIS A O 1
ATOM 743 N N . SER A 1 97 ? 12.423 25.310 12.958 1.00 8.22 97 SER A N 1
ATOM 744 C CA . SER A 1 97 ? 12.164 26.726 13.185 1.00 7.40 97 SER A CA 1
ATOM 745 C C . SER A 1 97 ? 12.467 27.176 14.620 1.00 7.69 97 SER A C 1
ATOM 746 O O . SER A 1 97 ? 13.132 28.190 14.825 1.00 7.68 97 SER A O 1
ATOM 749 N N . PRO A 1 98 ? 11.975 26.436 15.632 1.00 7.95 98 PRO A N 1
ATOM 750 C CA . PRO A 1 98 ? 12.242 26.825 17.023 1.00 8.92 98 PRO A CA 1
ATOM 751 C C . PRO A 1 98 ? 13.737 26.873 17.357 1.00 9.52 98 PRO A C 1
ATOM 752 O O . PRO A 1 98 ? 14.186 27.732 18.117 1.00 11.09 98 PRO A O 1
ATOM 756 N N . ASP A 1 99 ? 14.508 25.951 16.791 1.00 10.87 99 ASP A N 1
ATOM 757 C CA . ASP A 1 99 ? 15.950 25.926 17.036 1.00 10.41 99 ASP A CA 1
ATOM 758 C C . ASP A 1 99 ? 16.581 27.230 16.549 1.00 11.12 99 ASP A C 1
ATOM 759 O O . ASP A 1 99 ? 17.421 27.826 17.225 1.00 10.21 99 ASP A O 1
ATOM 764 N N . TYR A 1 100 ? 16.159 27.674 15.372 1.00 11.27 100 TYR A N 1
ATOM 765 C CA . TYR A 1 100 ? 16.689 28.900 14.794 1.00 12.69 100 TYR A CA 1
ATOM 766 C C . TYR A 1 100 ? 16.269 30.136 15.573 1.00 12.22 100 TYR A C 1
ATOM 767 O O . TYR A 1 100 ? 17.047 31.070 15.726 1.00 13.45 100 TYR A O 1
ATOM 776 N N . LEU A 1 101 ? 15.048 30.129 16.088 1.00 9.16 101 LEU A N 1
ATOM 777 C CA . LEU A 1 101 ? 14.534 31.279 16.814 1.00 10.21 101 LEU A CA 1
ATOM 778 C C . LEU A 1 101 ? 14.914 31.368 18.294 1.00 11.67 101 LEU A C 1
ATOM 779 O O . LEU A 1 101 ? 15.068 32.469 18.822 1.00 11.83 101 LEU A O 1
ATOM 784 N N . ARG A 1 102 ? 15.078 30.224 18.960 1.00 10.19 102 ARG A N 1
ATOM 785 C CA . ARG A 1 102 ? 15.400 30.219 20.385 1.00 12.46 102 ARG A CA 1
ATOM 786 C C . ARG A 1 102 ? 16.795 30.732 20.734 1.00 11.84 102 ARG A C 1
ATOM 787 O O . ARG A 1 102 ? 17.138 30.853 21.908 1.00 14.59 102 ARG A O 1
ATOM 795 N N . GLY A 1 103 ? 17.593 31.031 19.719 1.00 12.40 103 GLY A N 1
ATOM 796 C CA . GLY A 1 103 ? 18.923 31.563 19.955 1.00 13.98 103 GLY A CA 1
ATOM 797 C C . GLY A 1 103 ? 18.921 33.083 19.864 1.00 15.43 103 GLY A C 1
ATOM 798 O O . GLY A 1 103 ? 19.974 33.724 19.904 1.00 14.13 103 GLY A O 1
ATOM 799 N N . ASP A 1 104 ? 17.728 33.661 19.740 1.00 14.79 104 ASP A N 1
ATOM 800 C CA . ASP A 1 104 ? 17.557 35.112 19.640 1.00 13.65 104 ASP A CA 1
ATOM 801 C C . ASP A 1 104 ? 16.688 35.577 20.813 1.00 14.63 104 ASP A C 1
ATOM 802 O O . ASP A 1 104 ? 15.501 35.240 20.890 1.00 13.22 104 ASP A O 1
ATOM 807 N N . ASN A 1 105 ? 17.283 36.345 21.727 1.00 14.58 105 ASN A N 1
ATOM 808 C CA . ASN A 1 105 ? 16.576 36.821 22.918 1.00 15.17 105 ASN A CA 1
ATOM 809 C C . ASN A 1 105 ? 15.228 37.480 22.659 1.00 14.49 105 ASN A C 1
ATOM 810 O O . ASN A 1 105 ? 14.332 37.403 23.496 1.00 14.03 105 ASN A O 1
ATOM 815 N N . ARG A 1 106 ? 15.074 38.119 21.507 1.00 12.82 106 ARG A N 1
ATOM 816 C CA . ARG A 1 106 ? 13.813 38.778 21.194 1.00 12.82 106 ARG A CA 1
ATOM 817 C C . ARG A 1 106 ? 12.642 37.800 21.154 1.00 13.13 106 ARG A C 1
ATOM 818 O O . ARG A 1 106 ? 11.576 38.086 21.695 1.00 11.10 106 ARG A O 1
ATOM 826 N N . PHE A 1 107 ? 12.836 36.649 20.514 1.00 13.18 107 PHE A N 1
ATOM 827 C CA . PHE A 1 107 ? 11.763 35.664 20.424 1.00 12.92 107 PHE A CA 1
ATOM 828 C C . PHE A 1 107 ? 11.524 34.964 21.753 1.00 13.37 107 PHE A C 1
ATOM 829 O O . PHE A 1 107 ? 10.387 34.626 22.092 1.00 13.85 107 PHE A O 1
ATOM 837 N N . VAL A 1 108 ? 12.592 34.758 22.514 1.00 12.58 108 VAL A N 1
ATOM 838 C CA . VAL A 1 108 ? 12.471 34.111 23.810 1.00 11.59 108 VAL A CA 1
ATOM 839 C C . VAL A 1 108 ? 11.695 35.021 24.756 1.00 12.45 108 VAL A C 1
ATOM 840 O O . VAL A 1 108 ? 10.817 34.565 25.488 1.00 11.16 108 VAL A O 1
ATOM 844 N N . THR A 1 109 ? 12.019 36.311 24.724 1.00 11.54 109 THR A N 1
ATOM 845 C CA . THR A 1 109 ? 11.351 37.297 25.567 1.00 13.08 109 THR A CA 1
ATOM 846 C C . THR A 1 109 ? 9.878 37.438 25.178 1.00 12.91 109 THR A C 1
ATOM 847 O O . THR A 1 109 ? 9.005 37.566 26.042 1.00 14.02 109 THR A O 1
ATOM 851 N N . PHE A 1 110 ? 9.604 37.409 23.877 1.00 12.74 110 PHE A N 1
ATOM 852 C CA . PHE A 1 110 ? 8.235 37.518 23.384 1.00 12.83 110 PHE A CA 1
ATOM 853 C C . PHE A 1 110 ? 7.431 36.332 23.914 1.00 13.12 110 PHE A C 1
ATOM 854 O O . PHE A 1 110 ? 6.323 36.494 24.437 1.00 12.65 110 PHE A O 1
ATOM 862 N N . THR A 1 111 ? 8.004 35.139 23.777 1.00 12.44 111 THR A N 1
ATOM 863 C CA . THR A 1 111 ? 7.356 33.922 24.233 1.00 11.92 111 THR A CA 1
ATOM 864 C C . THR A 1 111 ? 7.107 33.967 25.741 1.00 13.14 111 THR A C 1
ATOM 865 O O . THR A 1 111 ? 6.017 33.638 26.204 1.00 12.54 111 THR A O 1
ATOM 869 N N . ARG A 1 112 ? 8.120 34.383 26.498 1.00 12.70 112 ARG A N 1
ATOM 870 C CA . ARG A 1 112 ? 8.016 34.465 27.952 1.00 13.01 112 ARG A CA 1
ATOM 871 C C . ARG A 1 112 ? 6.908 35.415 28.394 1.00 13.08 112 ARG A C 1
ATOM 872 O O . ARG A 1 112 ? 6.048 35.053 29.198 1.00 11.73 112 ARG A O 1
ATOM 880 N N . ASP A 1 113 ? 6.949 36.635 27.874 1.00 13.48 113 ASP A N 1
ATOM 881 C CA . ASP A 1 113 ? 5.955 37.643 28.209 1.00 15.52 113 ASP A CA 1
ATOM 882 C C . ASP A 1 113 ? 4.555 37.225 27.796 1.00 15.97 113 ASP A C 1
ATOM 883 O O . ASP A 1 113 ? 3.590 37.482 28.520 1.00 15.42 113 ASP A O 1
ATOM 888 N N . PHE A 1 114 ? 4.440 36.575 26.640 1.00 16.00 114 PHE A N 1
ATOM 889 C CA . PHE A 1 114 ? 3.132 36.146 26.175 1.00 14.67 114 PHE A CA 1
ATOM 890 C C . PHE A 1 114 ? 2.563 35.101 27.127 1.00 15.28 114 PHE A C 1
ATOM 891 O O . PHE A 1 114 ? 1.405 35.187 27.537 1.00 16.17 114 PHE A O 1
ATOM 899 N N . VAL A 1 115 ? 3.382 34.116 27.484 1.00 13.41 115 VAL A N 1
ATOM 900 C CA . VAL A 1 115 ? 2.943 33.073 28.401 1.00 12.72 115 VAL A CA 1
ATOM 901 C C . VAL A 1 115 ? 2.543 33.669 29.750 1.00 13.48 115 VAL A C 1
ATOM 902 O O . VAL A 1 115 ? 1.509 33.309 30.314 1.00 13.72 115 VAL A O 1
ATOM 906 N N . ASN A 1 116 ? 3.366 34.576 30.268 1.00 13.54 116 ASN A N 1
ATOM 907 C CA . ASN A 1 116 ? 3.077 35.208 31.552 1.00 16.23 116 ASN A CA 1
ATOM 908 C C . ASN A 1 116 ? 1.840 36.105 31.509 1.00 17.21 116 ASN A C 1
ATOM 909 O O . ASN A 1 116 ? 1.347 36.535 32.552 1.00 19.78 116 ASN A O 1
ATOM 914 N N . SER A 1 117 ? 1.337 36.387 30.310 1.00 17.25 117 SER A N 1
ATOM 915 C CA . SER A 1 117 ? 0.144 37.217 30.168 1.00 16.85 117 SER A CA 1
ATOM 916 C C . SER A 1 117 ? -1.101 36.368 30.406 1.00 15.69 117 SER A C 1
ATOM 917 O O . SER A 1 117 ? -2.192 36.899 30.603 1.00 15.04 117 SER A O 1
ATOM 920 N N . GLY A 1 118 ? -0.934 35.046 30.370 1.00 14.73 118 GLY A N 1
ATOM 921 C CA . GLY A 1 118 ? -2.053 34.147 30.599 1.00 13.48 118 GLY A CA 1
ATOM 922 C C . GLY A 1 118 ? -2.814 33.765 29.345 1.00 13.58 118 GLY A C 1
ATOM 923 O O . GLY A 1 118 ? -3.686 32.889 29.379 1.00 11.57 118 GLY A O 1
ATOM 924 N N . LYS A 1 119 ? -2.484 34.422 28.237 1.00 14.03 119 LYS A N 1
ATOM 925 C CA . LYS A 1 119 ? -3.132 34.158 26.954 1.00 13.87 119 LYS A CA 1
ATOM 926 C C . LYS A 1 119 ? -2.744 32.783 26.415 1.00 13.95 119 LYS A C 1
ATOM 927 O O . LYS A 1 119 ? -1.646 32.294 26.672 1.00 13.41 119 LYS A O 1
ATOM 933 N N . PRO A 1 120 ? -3.637 32.157 25.634 1.00 14.29 120 PRO A N 1
ATOM 934 C CA . PRO A 1 120 ? -3.392 30.830 25.054 1.00 14.48 120 PRO A CA 1
ATOM 935 C C . PRO A 1 120 ? -2.154 30.753 24.158 1.00 13.30 120 PRO A C 1
ATOM 936 O O . PRO A 1 120 ? -1.860 31.672 23.393 1.00 12.51 120 PRO A O 1
ATOM 940 N N . VAL A 1 121 ? -1.428 29.650 24.274 1.00 12.28 121 VAL A N 1
ATOM 941 C CA . VAL A 1 121 ? -0.242 29.412 23.463 1.00 12.96 121 VAL A CA 1
ATOM 942 C C . VAL A 1 121 ? -0.358 27.982 22.951 1.00 12.52 121 VAL A C 1
ATOM 943 O O . VAL A 1 121 ? -0.652 27.067 23.726 1.00 12.85 121 VAL A O 1
ATOM 947 N N . PHE A 1 122 ? -0.152 27.799 21.650 1.00 11.21 122 PHE A N 1
ATOM 948 C CA . PHE A 1 122 ? -0.250 26.478 21.027 1.00 11.79 122 PHE A CA 1
ATOM 949 C C . PHE A 1 122 ? 1.123 26.086 20.482 1.00 13.09 122 PHE A C 1
ATOM 950 O O . PHE A 1 122 ? 1.616 26.705 19.537 1.00 12.99 122 PHE A O 1
ATOM 958 N N . ALA A 1 123 ? 1.734 25.059 21.069 1.00 10.42 123 ALA A N 1
ATOM 959 C CA . ALA A 1 123 ? 3.059 24.620 20.646 1.00 11.61 123 ALA A CA 1
ATOM 960 C C . ALA A 1 123 ? 3.082 23.142 20.280 1.00 10.62 123 ALA A C 1
ATOM 961 O O . ALA A 1 123 ? 2.737 22.288 21.092 1.00 10.50 123 ALA A O 1
ATOM 963 N N . ILE A 1 124 ? 3.518 22.843 19.061 1.00 11.13 124 ILE A N 1
ATOM 964 C CA . ILE A 1 124 ? 3.552 21.464 18.594 1.00 11.90 124 ILE A CA 1
ATOM 965 C C . ILE A 1 124 ? 4.927 20.984 18.118 1.00 10.48 124 ILE A C 1
ATOM 966 O O . ILE A 1 124 ? 5.719 21.758 17.582 1.00 9.58 124 ILE A O 1
ATOM 971 N N . CYS A 1 125 ? 5.203 19.698 18.337 1.00 12.35 125 CYS A N 1
ATOM 972 C CA . CYS A 1 125 ? 6.460 19.078 17.917 1.00 12.43 125 CYS A CA 1
ATOM 973 C C . CYS A 1 125 ? 7.666 19.716 18.622 1.00 10.62 125 CYS A C 1
ATOM 974 O O . CYS A 1 125 ? 7.829 19.566 19.833 1.00 10.37 125 CYS A O 1
ATOM 977 N N . HIS A 1 126 ? 8.515 20.413 17.873 1.00 9.10 126 HIS A N 1
ATOM 978 C CA . HIS A 1 126 ? 9.669 21.080 18.474 1.00 8.85 126 HIS A CA 1
ATOM 979 C C . HIS A 1 126 ? 9.264 22.445 19.044 1.00 9.08 126 HIS A C 1
ATOM 980 O O . HIS A 1 126 ? 10.030 23.071 19.775 1.00 9.47 126 HIS A O 1
ATOM 987 N N . GLY A 1 127 ? 8.062 22.902 18.697 1.00 8.36 127 GLY A N 1
ATOM 988 C CA . GLY A 1 127 ? 7.585 24.193 19.176 1.00 8.65 127 GLY A CA 1
ATOM 989 C C . GLY A 1 127 ? 7.873 24.491 20.639 1.00 9.71 127 GLY A C 1
ATOM 990 O O . GLY A 1 127 ? 8.260 25.612 20.981 1.00 8.00 127 GLY A O 1
ATOM 991 N N . PRO A 1 128 ? 7.682 23.510 21.534 1.00 11.17 128 PRO A N 1
ATOM 992 C CA . PRO A 1 128 ? 7.938 23.717 22.961 1.00 8.27 128 PRO A CA 1
ATOM 993 C C . PRO A 1 128 ? 9.352 24.199 23.298 1.00 9.78 128 PRO A C 1
ATOM 994 O O . PRO A 1 128 ? 9.582 24.730 24.381 1.00 12.34 128 PRO A O 1
ATOM 998 N N . GLN A 1 129 ? 10.297 24.015 22.384 1.00 8.76 129 GLN A N 1
ATOM 999 C CA . GLN A 1 129 ? 11.668 24.455 22.643 1.00 8.38 129 GLN A CA 1
ATOM 1000 C C . GLN A 1 129 ? 11.714 25.934 23.029 1.00 9.99 129 GLN A C 1
ATOM 1001 O O . GLN A 1 129 ? 12.537 26.339 23.852 1.00 9.68 129 GLN A O 1
ATOM 1007 N N . LEU A 1 130 ? 10.829 26.739 22.443 1.00 8.20 130 LEU A N 1
ATOM 1008 C CA . LEU A 1 130 ? 10.800 28.160 22.761 1.00 9.31 130 LEU A CA 1
ATOM 1009 C C . LEU A 1 130 ? 10.266 28.371 24.178 1.00 11.57 130 LEU A C 1
ATOM 1010 O O . LEU A 1 130 ? 10.689 29.293 24.876 1.00 12.73 130 LEU A O 1
ATOM 1015 N N . LEU A 1 131 ? 9.357 27.497 24.603 1.00 11.34 131 LEU A N 1
ATOM 1016 C CA . LEU A 1 131 ? 8.791 27.563 25.946 1.00 10.98 131 LEU A CA 1
ATOM 1017 C C . LEU A 1 131 ? 9.890 27.199 26.943 1.00 10.48 131 LEU A C 1
ATOM 1018 O O . LEU A 1 131 ? 9.964 27.760 28.033 1.00 9.68 131 LEU A O 1
ATOM 1023 N N . ILE A 1 132 ? 10.742 26.252 26.562 1.00 11.21 132 ILE A N 1
ATOM 1024 C CA . ILE A 1 132 ? 11.859 25.859 27.417 1.00 10.64 132 ILE A CA 1
ATOM 1025 C C . ILE A 1 132 ? 12.787 27.061 27.573 1.00 10.89 132 ILE A C 1
ATOM 1026 O O . ILE A 1 132 ? 13.141 27.443 28.686 1.00 11.78 132 ILE A O 1
ATOM 1031 N N . SER A 1 133 ? 13.163 27.662 26.447 1.00 10.86 133 SER A N 1
ATOM 1032 C CA . SER A 1 133 ? 14.062 28.809 26.457 1.00 10.26 133 SER A CA 1
ATOM 1033 C C . SER A 1 133 ? 13.510 29.984 27.268 1.00 12.96 133 SER A C 1
ATOM 1034 O O . SER A 1 133 ? 14.269 30.716 27.916 1.00 11.14 133 SER A O 1
ATOM 1037 N N . ALA A 1 134 ? 12.194 30.174 27.224 1.00 11.25 134 ALA A N 1
ATOM 1038 C CA . ALA A 1 134 ? 11.569 31.254 27.976 1.00 10.40 134 ALA A CA 1
ATOM 1039 C C . ALA A 1 134 ? 11.528 30.847 29.451 1.00 12.36 134 ALA A C 1
ATOM 1040 O O . ALA A 1 134 ? 11.304 31.678 30.331 1.00 11.18 134 ALA A O 1
ATOM 1042 N N . ASP A 1 135 ? 11.751 29.554 29.692 1.00 13.43 135 ASP A N 1
ATOM 1043 C CA . ASP A 1 135 ? 11.757 28.958 31.024 1.00 14.21 135 ASP A CA 1
ATOM 1044 C C . ASP A 1 135 ? 10.460 29.237 31.779 1.00 14.45 135 ASP A C 1
ATOM 1045 O O . ASP A 1 135 ? 10.472 29.755 32.895 1.00 13.77 135 ASP A O 1
ATOM 1050 N N . VAL A 1 136 ? 9.343 28.870 31.161 1.00 14.59 136 VAL A N 1
ATOM 1051 C CA . VAL A 1 136 ? 8.027 29.080 31.748 1.00 13.65 136 VAL A CA 1
ATOM 1052 C C . VAL A 1 136 ? 7.187 27.815 31.823 1.00 13.57 136 VAL A C 1
ATOM 1053 O O . VAL A 1 136 ? 5.963 27.897 31.816 1.00 15.41 136 VAL A O 1
ATOM 1057 N N . ILE A 1 137 ? 7.819 26.650 31.907 1.00 12.52 137 ILE A N 1
ATOM 1058 C CA . ILE A 1 137 ? 7.039 25.421 31.961 1.00 13.59 137 ILE A CA 1
ATOM 1059 C C . ILE A 1 137 ? 7.289 24.550 33.185 1.00 14.79 137 ILE A C 1
ATOM 1060 O O . ILE A 1 137 ? 6.704 23.473 33.314 1.00 15.47 137 ILE A O 1
ATOM 1065 N N . ARG A 1 138 ? 8.147 25.006 34.092 1.00 15.39 138 ARG A N 1
ATOM 1066 C CA . ARG A 1 138 ? 8.423 24.219 35.284 1.00 16.72 138 ARG A CA 1
ATOM 1067 C C . ARG A 1 138 ? 7.118 24.010 36.044 1.00 16.32 138 ARG A C 1
ATOM 1068 O O . ARG A 1 138 ? 6.422 24.969 36.373 1.00 14.82 138 ARG A O 1
ATOM 1076 N N . GLY A 1 139 ? 6.780 22.747 36.290 1.00 17.15 139 GLY A N 1
ATOM 1077 C CA . GLY A 1 139 ? 5.555 22.429 37.006 1.00 17.49 139 GLY A CA 1
ATOM 1078 C C . GLY A 1 139 ? 4.303 22.370 36.142 1.00 18.42 139 GLY A C 1
ATOM 1079 O O . GLY A 1 139 ? 3.227 22.018 36.632 1.00 19.07 139 GLY A O 1
ATOM 1080 N N . ARG A 1 140 ? 4.431 22.702 34.860 1.00 16.79 140 ARG A N 1
ATOM 1081 C CA . ARG A 1 140 ? 3.282 22.683 33.961 1.00 16.30 140 ARG A CA 1
ATOM 1082 C C . ARG A 1 140 ? 3.206 21.415 33.115 1.00 15.70 140 ARG A C 1
ATOM 1083 O O . ARG A 1 140 ? 4.225 20.787 32.806 1.00 14.57 140 ARG A O 1
ATOM 1091 N N . LYS A 1 141 ? 1.985 21.048 32.736 1.00 15.45 141 LYS A N 1
ATOM 1092 C CA . LYS A 1 141 ? 1.760 19.840 31.953 1.00 17.07 141 LYS A CA 1
ATOM 1093 C C . LYS A 1 141 ? 1.792 20.068 30.450 1.00 16.33 141 LYS A C 1
ATOM 1094 O O . LYS A 1 141 ? 1.149 20.975 29.933 1.00 18.14 141 LYS A O 1
ATOM 1100 N N . LEU A 1 142 ? 2.539 19.227 29.750 1.00 16.97 142 LEU A N 1
ATOM 1101 C CA . LEU A 1 142 ? 2.618 19.325 28.304 1.00 17.02 142 LEU A CA 1
ATOM 1102 C C . LEU A 1 142 ? 3.270 18.103 27.685 1.00 15.39 142 LEU A C 1
ATOM 1103 O O . LEU A 1 142 ? 3.751 17.208 28.386 1.00 13.68 142 LEU A O 1
ATOM 1108 N N . THR A 1 143 ? 3.264 18.066 26.362 1.00 12.23 143 THR A N 1
ATOM 1109 C CA . THR A 1 143 ? 3.875 16.975 25.634 1.00 11.40 143 THR A CA 1
ATOM 1110 C C . THR A 1 143 ? 4.759 17.604 24.568 1.00 10.84 143 THR A C 1
ATOM 1111 O O . THR A 1 143 ? 4.822 18.832 24.461 1.00 11.10 143 THR A O 1
ATOM 1115 N N . ALA A 1 144 ? 5.437 16.769 23.789 1.00 11.83 144 ALA A N 1
ATOM 1116 C CA . ALA A 1 144 ? 6.325 17.245 22.731 1.00 11.55 144 ALA A CA 1
ATOM 1117 C C . ALA A 1 144 ? 6.880 16.062 21.950 1.00 10.80 144 ALA A C 1
ATOM 1118 O O . ALA A 1 144 ? 6.646 14.914 22.311 1.00 11.06 144 ALA A O 1
ATOM 1120 N N . VAL A 1 145 ? 7.630 16.359 20.890 1.00 10.33 145 VAL A N 1
ATOM 1121 C CA . VAL A 1 145 ? 8.220 15.341 20.031 1.00 9.47 145 VAL A CA 1
ATOM 1122 C C . VAL A 1 145 ? 9.346 14.593 20.755 1.00 9.09 145 VAL A C 1
ATOM 1123 O O . VAL A 1 145 ? 10.095 15.176 21.539 1.00 6.73 145 VAL A O 1
ATOM 1127 N N . LYS A 1 146 ? 9.459 13.300 20.476 1.00 9.78 146 LYS A N 1
ATOM 1128 C CA . LYS A 1 146 ? 10.441 12.431 21.117 1.00 10.84 146 LYS A CA 1
ATOM 1129 C C . LYS A 1 146 ? 11.835 12.966 21.449 1.00 9.70 146 LYS A C 1
ATOM 1130 O O . LYS A 1 146 ? 12.249 12.929 22.605 1.00 11.02 146 LYS A O 1
ATOM 1136 N N . PRO A 1 147 ? 12.583 13.459 20.449 1.00 10.30 147 PRO A N 1
ATOM 1137 C CA . PRO A 1 147 ? 13.927 13.968 20.745 1.00 10.82 147 PRO A CA 1
ATOM 1138 C C . PRO A 1 147 ? 14.072 15.012 21.852 1.00 9.11 147 PRO A C 1
ATOM 1139 O O . PRO A 1 147 ? 15.131 15.105 22.464 1.00 9.52 147 PRO A O 1
ATOM 1143 N N . ILE A 1 148 ? 13.031 15.792 22.124 1.00 9.99 148 ILE A N 1
ATOM 1144 C CA . ILE A 1 148 ? 13.158 16.814 23.162 1.00 9.88 148 ILE A CA 1
ATOM 1145 C C . ILE A 1 148 ? 12.448 16.504 24.475 1.00 9.65 148 ILE A C 1
ATOM 1146 O O . ILE A 1 148 ? 12.436 17.329 25.386 1.00 11.60 148 ILE A O 1
ATOM 1151 N N . ILE A 1 149 ? 11.872 15.312 24.582 1.00 11.76 149 ILE A N 1
ATOM 1152 C CA . ILE A 1 149 ? 11.181 14.919 25.805 1.00 9.97 149 ILE A CA 1
ATOM 1153 C C . ILE A 1 149 ? 12.089 15.134 27.014 1.00 11.44 149 ILE A C 1
ATOM 1154 O O . ILE A 1 149 ? 11.662 15.667 28.039 1.00 11.20 149 ILE A O 1
ATOM 1159 N N . ILE A 1 150 ? 13.349 14.726 26.884 1.00 10.94 150 ILE A N 1
ATOM 1160 C CA . ILE A 1 150 ? 14.315 14.875 27.965 1.00 11.37 150 ILE A CA 1
ATOM 1161 C C . ILE A 1 150 ? 14.542 16.353 28.330 1.00 10.56 150 ILE A C 1
ATOM 1162 O O . ILE A 1 150 ? 14.705 16.687 29.506 1.00 8.92 150 ILE A O 1
ATOM 1167 N N . ASP A 1 151 ? 14.546 17.236 27.334 1.00 11.10 151 ASP A N 1
ATOM 1168 C CA . ASP A 1 151 ? 14.753 18.665 27.595 1.00 11.85 151 ASP A CA 1
ATOM 1169 C C . ASP A 1 151 ? 13.553 19.281 28.310 1.00 10.94 151 ASP A C 1
ATOM 1170 O O . ASP A 1 151 ? 13.707 20.141 29.173 1.00 9.96 151 ASP A O 1
ATOM 1175 N N . VAL A 1 152 ? 12.358 18.845 27.928 1.00 12.65 152 VAL A N 1
ATOM 1176 C CA . VAL A 1 152 ? 11.128 19.334 28.539 1.00 14.69 152 VAL A CA 1
ATOM 1177 C C . VAL A 1 152 ? 11.105 18.938 30.015 1.00 13.69 152 VAL A C 1
ATOM 1178 O O . VAL A 1 152 ? 10.738 19.738 30.875 1.00 12.99 152 VAL A O 1
ATOM 1182 N N . LYS A 1 153 ? 11.522 17.707 30.303 1.00 14.46 153 LYS A N 1
ATOM 1183 C CA . LYS A 1 153 ? 11.565 17.216 31.682 1.00 13.33 153 LYS A CA 1
ATOM 1184 C C . LYS A 1 153 ? 12.650 17.943 32.477 1.00 13.71 153 LYS A C 1
ATOM 1185 O O . LYS A 1 153 ? 12.452 18.292 33.643 1.00 15.39 153 LYS A O 1
ATOM 1191 N N . ASN A 1 154 ? 13.797 18.169 31.845 1.00 12.91 154 ASN A N 1
ATOM 1192 C CA . ASN A 1 154 ? 14.892 18.871 32.500 1.00 14.19 154 ASN A CA 1
ATOM 1193 C C . ASN A 1 154 ? 14.472 20.303 32.820 1.00 13.62 154 ASN A C 1
ATOM 1194 O O . ASN A 1 154 ? 15.040 20.942 33.701 1.00 14.71 154 ASN A O 1
ATOM 1199 N N . ALA A 1 155 ? 13.469 20.796 32.100 1.00 12.75 155 ALA A N 1
ATOM 1200 C CA . ALA A 1 155 ? 12.968 22.152 32.303 1.00 14.90 155 ALA A CA 1
ATOM 1201 C C . ALA A 1 155 ? 11.923 22.197 33.421 1.00 15.00 155 ALA A C 1
ATOM 1202 O O . ALA A 1 155 ? 11.289 23.226 33.649 1.00 15.57 155 ALA A O 1
ATOM 1204 N N . GLY A 1 156 ? 11.744 21.068 34.103 1.00 16.90 156 GLY A N 1
ATOM 1205 C CA . GLY A 1 156 ? 10.796 20.990 35.201 1.00 16.90 156 GLY A CA 1
ATOM 1206 C C . GLY A 1 156 ? 9.344 20.723 34.839 1.00 16.58 156 GLY A C 1
ATOM 1207 O O . GLY A 1 156 ? 8.484 20.720 35.719 1.00 15.55 156 GLY A O 1
ATOM 1208 N N . ALA A 1 157 ? 9.052 20.498 33.561 1.00 14.66 157 ALA A N 1
ATOM 1209 C CA . ALA A 1 157 ? 7.673 20.245 33.156 1.00 13.33 157 ALA A CA 1
ATOM 1210 C C . ALA A 1 157 ? 7.269 18.799 33.409 1.00 12.56 157 ALA A C 1
ATOM 1211 O O . ALA A 1 157 ? 8.116 17.912 33.452 1.00 11.59 157 ALA A O 1
ATOM 1213 N N . GLU A 1 158 ? 5.971 18.569 33.582 1.00 13.87 158 GLU A N 1
ATOM 1214 C CA . GLU A 1 158 ? 5.466 17.216 33.792 1.00 13.86 158 GLU A CA 1
ATOM 1215 C C . GLU A 1 158 ? 5.038 16.702 32.423 1.00 11.38 158 GLU A C 1
ATOM 1216 O O . GLU A 1 158 ? 4.043 17.155 31.851 1.00 10.19 158 GLU A O 1
ATOM 1222 N N . PHE A 1 159 ? 5.806 15.757 31.898 1.00 11.18 159 PHE A N 1
ATOM 1223 C CA . PHE A 1 159 ? 5.547 15.204 30.580 1.00 10.58 159 PHE A CA 1
ATOM 1224 C C . PHE A 1 159 ? 4.442 14.163 30.508 1.00 10.20 159 PHE A C 1
ATOM 1225 O O . PHE A 1 159 ? 4.329 13.302 31.373 1.00 10.72 159 PHE A O 1
ATOM 1233 N N . TYR A 1 160 ? 3.642 14.245 29.452 1.00 11.26 160 TYR A N 1
ATOM 1234 C CA . TYR A 1 160 ? 2.569 13.287 29.208 1.00 12.54 160 TYR A CA 1
ATOM 1235 C C . TYR A 1 160 ? 2.658 12.865 27.747 1.00 12.41 160 TYR A C 1
ATOM 1236 O O . TYR A 1 160 ? 2.839 13.704 26.869 1.00 13.70 160 TYR A O 1
ATOM 1245 N N . ASP A 1 161 ? 2.546 11.567 27.488 1.00 13.84 161 ASP A N 1
ATOM 1246 C CA . ASP A 1 161 ? 2.592 11.067 26.119 1.00 13.44 161 ASP A CA 1
ATOM 1247 C C . ASP A 1 161 ? 1.155 10.963 25.629 1.00 14.05 161 ASP A C 1
ATOM 1248 O O . ASP A 1 161 ? 0.518 9.916 25.767 1.00 11.67 161 ASP A O 1
ATOM 1253 N N . GLN A 1 162 ? 0.650 12.065 25.074 1.00 13.15 162 GLN A N 1
ATOM 1254 C CA . GLN A 1 162 ? -0.722 12.142 24.570 1.00 15.32 162 GLN A CA 1
ATOM 1255 C C . GLN A 1 162 ? -0.763 12.985 23.297 1.00 15.64 162 GLN A C 1
ATOM 1256 O O . GLN A 1 162 ? 0.118 13.814 23.069 1.00 16.01 162 GLN A O 1
ATOM 1262 N N . GLU A 1 163 ? -1.790 12.792 22.476 1.00 14.05 163 GLU A N 1
ATOM 1263 C CA . GLU A 1 163 ? -1.898 13.567 21.243 1.00 16.22 163 GLU A CA 1
ATOM 1264 C C . GLU A 1 163 ? -1.977 15.068 21.517 1.00 16.11 163 GLU A C 1
ATOM 1265 O O . GLU A 1 163 ? -1.511 15.872 20.710 1.00 15.88 163 GLU A O 1
ATOM 1271 N N . VAL A 1 164 ? -2.564 15.440 22.653 1.00 15.71 164 VAL A N 1
ATOM 1272 C CA . VAL A 1 164 ? -2.657 16.844 23.048 1.00 15.95 164 VAL A CA 1
ATOM 1273 C C . VAL A 1 164 ? -2.745 16.980 24.559 1.00 15.28 164 VAL A C 1
ATOM 1274 O O . VAL A 1 164 ? -3.366 16.157 25.231 1.00 14.44 164 VAL A O 1
ATOM 1278 N N . VAL A 1 165 ? -2.108 18.025 25.080 1.00 14.50 165 VAL A N 1
ATOM 1279 C CA . VAL A 1 165 ? -2.122 18.324 26.505 1.00 14.14 165 VAL A CA 1
ATOM 1280 C C . VAL A 1 165 ? -2.485 19.799 26.669 1.00 14.23 165 VAL A C 1
ATOM 1281 O O . VAL A 1 165 ? -1.890 20.669 26.027 1.00 14.97 165 VAL A O 1
ATOM 1285 N N . VAL A 1 166 ? -3.469 20.076 27.518 1.00 13.46 166 VAL A N 1
ATOM 1286 C CA . VAL A 1 166 ? -3.900 21.446 27.773 1.00 14.02 166 VAL A CA 1
ATOM 1287 C C . VAL A 1 166 ? -3.665 21.771 29.250 1.00 15.01 166 VAL A C 1
ATOM 1288 O O . VAL A 1 166 ? -4.279 21.169 30.128 1.00 15.04 166 VAL A O 1
ATOM 1292 N N . ASP A 1 167 ? -2.772 22.717 29.518 1.00 15.61 167 ASP A N 1
ATOM 1293 C CA . ASP A 1 167 ? -2.460 23.101 30.888 1.00 17.37 167 ASP A CA 1
ATOM 1294 C C . ASP A 1 167 ? -3.171 24.390 31.284 1.00 18.68 167 ASP A C 1
ATOM 1295 O O . ASP A 1 167 ? -2.995 25.428 30.645 1.00 17.69 167 ASP A O 1
ATOM 1300 N N . LYS A 1 168 ? -3.971 24.313 32.345 1.00 20.15 168 LYS A N 1
ATOM 1301 C CA . LYS A 1 168 ? -4.713 25.462 32.859 1.00 21.09 168 LYS A CA 1
ATOM 1302 C C . LYS A 1 168 ? -5.451 26.216 31.770 1.00 20.91 168 LYS A C 1
ATOM 1303 O O . LYS A 1 168 ? -5.526 27.443 31.804 1.00 21.12 168 LYS A O 1
ATOM 1309 N N . ASP A 1 169 ? -5.998 25.488 30.805 1.00 21.11 169 ASP A N 1
ATOM 1310 C CA . ASP A 1 169 ? -6.722 26.118 29.707 1.00 21.62 169 ASP A CA 1
ATOM 1311 C C . ASP A 1 169 ? -5.917 27.227 29.046 1.00 19.45 169 ASP A C 1
ATOM 1312 O O . ASP A 1 169 ? -6.472 28.259 28.672 1.00 20.34 169 ASP A O 1
ATOM 1317 N N . GLN A 1 170 ? -4.611 27.028 28.919 1.00 17.37 170 GLN A N 1
ATOM 1318 C CA . GLN A 1 170 ? -3.763 28.028 28.281 1.00 16.23 170 GLN A CA 1
ATOM 1319 C C . GLN A 1 170 ? -2.748 27.391 27.344 1.00 15.62 170 GLN A C 1
ATOM 1320 O O . GLN A 1 170 ? -2.716 27.694 26.153 1.00 15.56 170 GLN A O 1
ATOM 1326 N N . LEU A 1 171 ? -1.914 26.515 27.890 1.00 14.55 171 LEU A N 1
ATOM 1327 C CA . LEU A 1 171 ? -0.888 25.860 27.095 1.00 16.00 171 LEU A CA 1
ATOM 1328 C C . LEU A 1 171 ? -1.393 24.604 26.414 1.00 15.63 171 LEU A C 1
ATOM 1329 O O . LEU A 1 171 ? -1.772 23.634 27.072 1.00 14.96 171 LEU A O 1
ATOM 1334 N N . VAL A 1 172 ? -1.394 24.629 25.088 1.00 13.95 172 VAL A N 1
ATOM 1335 C CA . VAL A 1 172 ? -1.821 23.484 24.306 1.00 12.37 172 VAL A CA 1
ATOM 1336 C C . VAL A 1 172 ? -0.596 22.936 23.588 1.00 11.09 172 VAL A C 1
ATOM 1337 O O . VAL A 1 172 ? 0.051 23.650 22.826 1.00 12.34 172 VAL A O 1
ATOM 1341 N N . THR A 1 173 ? -0.264 21.677 23.846 1.00 10.98 173 THR A N 1
ATOM 1342 C CA . THR A 1 173 ? 0.882 21.058 23.190 1.00 9.89 173 THR A CA 1
ATOM 1343 C C . THR A 1 173 ? 0.541 19.702 22.590 1.00 9.30 173 THR A C 1
ATOM 1344 O O . THR A 1 173 ? -0.330 18.981 23.087 1.00 9.59 173 THR A O 1
ATOM 1348 N N . SER A 1 174 ? 1.226 19.379 21.499 1.00 11.21 174 SER A N 1
ATOM 1349 C CA . SER A 1 174 ? 1.047 18.113 20.799 1.00 9.76 174 SER A CA 1
ATOM 1350 C C . SER A 1 174 ? 2.418 17.611 20.356 1.00 11.73 174 SER A C 1
ATOM 1351 O O . SER A 1 174 ? 3.398 18.359 20.396 1.00 8.61 174 SER A O 1
ATOM 1354 N N . ARG A 1 175 ? 2.474 16.359 19.907 1.00 10.55 175 ARG A N 1
ATOM 1355 C CA . ARG A 1 175 ? 3.739 15.729 19.526 1.00 11.69 175 ARG A CA 1
ATOM 1356 C C . ARG A 1 175 ? 4.171 15.791 18.068 1.00 10.27 175 ARG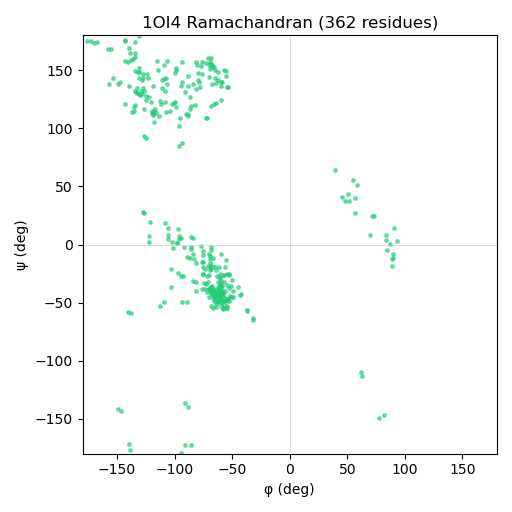 A C 1
ATOM 1357 O O . ARG A 1 175 ? 5.313 16.138 17.777 1.00 8.91 175 ARG A O 1
ATOM 1365 N N . THR A 1 176 ? 3.264 15.439 17.160 1.00 12.45 176 THR A N 1
ATOM 1366 C CA . THR A 1 176 ? 3.582 15.395 15.735 1.00 13.05 176 THR A CA 1
ATOM 1367 C C . THR A 1 176 ? 2.419 15.846 14.851 1.00 12.79 176 THR A C 1
ATOM 1368 O O . THR A 1 176 ? 1.330 16.140 15.344 1.00 11.69 176 THR A O 1
ATOM 1372 N N . PRO A 1 177 ? 2.648 15.921 13.524 1.00 13.64 177 PRO A N 1
ATOM 1373 C CA . PRO A 1 177 ? 1.591 16.333 12.595 1.00 14.05 177 PRO A CA 1
ATOM 1374 C C . PRO A 1 177 ? 0.361 15.429 12.707 1.00 14.47 177 PRO A C 1
ATOM 1375 O O . PRO A 1 177 ? -0.756 15.850 12.418 1.00 14.34 177 PRO A O 1
ATOM 1379 N N . ASP A 1 178 ? 0.571 14.185 13.132 1.00 15.16 178 ASP A N 1
ATOM 1380 C CA . ASP A 1 178 ? -0.534 13.243 13.285 1.00 14.55 178 ASP A CA 1
ATOM 1381 C C . ASP A 1 178 ? -1.458 13.622 14.437 1.00 13.55 178 ASP A C 1
ATOM 1382 O O . ASP A 1 178 ? -2.553 13.072 14.555 1.00 13.14 178 ASP A O 1
ATOM 1387 N N . ASP A 1 179 ? -1.021 14.553 15.285 1.00 11.71 179 ASP A N 1
ATOM 1388 C CA . ASP A 1 179 ? -1.843 15.007 16.409 1.00 11.73 179 ASP A CA 1
ATOM 1389 C C . ASP A 1 179 ? -2.570 16.309 16.048 1.00 12.49 179 ASP A C 1
ATOM 1390 O O . ASP A 1 179 ? -3.282 16.875 16.879 1.00 11.84 179 ASP A O 1
ATOM 1395 N N . LEU A 1 180 ? -2.376 16.790 14.822 1.00 11.84 180 LEU A N 1
ATOM 1396 C CA . LEU A 1 180 ? -2.998 18.041 14.385 1.00 12.71 180 LEU A CA 1
ATOM 1397 C C . LEU A 1 180 ? -4.500 18.133 14.644 1.00 14.10 180 LEU A C 1
ATOM 1398 O O . LEU A 1 180 ? -4.989 19.161 15.114 1.00 15.40 180 LEU A O 1
ATOM 1403 N N . PRO A 1 181 ? -5.256 17.067 14.336 1.00 14.18 181 PRO A N 1
ATOM 1404 C CA . PRO A 1 181 ? -6.698 17.131 14.579 1.00 14.01 181 PRO A CA 1
ATOM 1405 C C . PRO A 1 181 ? -7.006 17.525 16.021 1.00 15.18 181 PRO A C 1
ATOM 1406 O O . PRO A 1 181 ? -7.833 18.400 16.277 1.00 14.28 181 PRO A O 1
ATOM 1410 N N . ALA A 1 182 ? -6.326 16.886 16.964 1.00 13.16 182 ALA A N 1
ATOM 1411 C CA . ALA A 1 182 ? -6.555 17.182 18.370 1.00 13.39 182 ALA A CA 1
ATOM 1412 C C . ALA A 1 182 ? -5.976 18.546 18.739 1.00 13.31 182 ALA A C 1
ATOM 1413 O O . ALA A 1 182 ? -6.590 19.308 19.485 1.00 13.44 182 ALA A O 1
ATOM 1415 N N . PHE A 1 183 ? -4.792 18.842 18.213 1.00 11.87 183 PHE A N 1
ATOM 1416 C CA . PHE A 1 183 ? -4.121 20.112 18.473 1.00 11.68 183 PHE A CA 1
ATOM 1417 C C . PHE A 1 183 ? -5.050 21.258 18.093 1.00 12.02 183 PHE A C 1
ATOM 1418 O O . PHE A 1 183 ? -5.331 22.135 18.907 1.00 9.76 183 PHE A O 1
ATOM 1426 N N . ASN A 1 184 ? -5.524 21.238 16.851 1.00 11.77 184 ASN A N 1
ATOM 1427 C CA . ASN A 1 184 ? -6.415 22.278 16.361 1.00 12.82 184 ASN A CA 1
ATOM 1428 C C . ASN A 1 184 ? -7.694 22.376 17.187 1.00 14.13 184 ASN A C 1
ATOM 1429 O O . ASN A 1 184 ? -8.183 23.471 17.454 1.00 14.25 184 ASN A O 1
ATOM 1434 N N . ARG A 1 185 ? -8.237 21.228 17.584 1.00 14.84 185 ARG A N 1
ATOM 1435 C CA . ARG A 1 185 ? -9.459 21.205 18.378 1.00 16.42 185 ARG A CA 1
ATOM 1436 C C . ARG A 1 185 ? -9.341 22.056 19.640 1.00 15.12 185 ARG A C 1
ATOM 1437 O O . ARG A 1 185 ? -10.158 22.945 19.872 1.00 16.04 185 ARG A O 1
ATOM 1445 N N . GLU A 1 186 ? -8.322 21.785 20.449 1.00 14.48 186 GLU A N 1
ATOM 1446 C CA . GLU A 1 186 ? -8.124 22.525 21.689 1.00 14.45 186 GLU A CA 1
ATOM 1447 C C . GLU A 1 186 ? -7.740 23.983 21.469 1.00 14.27 186 GLU A C 1
ATOM 1448 O O . GLU A 1 186 ? -8.145 24.855 22.237 1.00 13.66 186 GLU A O 1
ATOM 1454 N N . ALA A 1 187 ? -6.957 24.245 20.427 1.00 13.25 187 ALA A N 1
ATOM 1455 C CA . ALA A 1 187 ? -6.545 25.612 20.113 1.00 14.78 187 ALA A CA 1
ATOM 1456 C C . ALA A 1 187 ? -7.791 26.435 19.791 1.00 15.12 187 ALA A C 1
ATOM 1457 O O . ALA A 1 187 ? -7.986 27.528 20.329 1.00 14.22 187 ALA A O 1
ATOM 1459 N N . LEU A 1 188 ? -8.632 25.895 18.910 1.00 14.76 188 LEU A N 1
ATOM 1460 C CA . LEU A 1 188 ? -9.867 26.562 18.518 1.00 17.19 188 LEU A CA 1
ATOM 1461 C C . LEU A 1 188 ? -10.755 26.767 19.730 1.00 18.27 188 LEU A C 1
ATOM 1462 O O . LEU A 1 188 ? -11.342 27.831 19.908 1.00 19.34 188 LEU A O 1
ATOM 1467 N N . ARG A 1 189 ? -10.850 25.737 20.563 1.00 19.24 189 ARG A N 1
ATOM 1468 C CA . ARG A 1 189 ? -11.665 25.811 21.762 1.00 19.32 189 ARG A CA 1
ATOM 1469 C C . ARG A 1 189 ? -11.273 27.014 22.615 1.00 19.63 189 ARG A C 1
ATOM 1470 O O . ARG A 1 189 ? -12.135 27.787 23.045 1.00 18.85 189 ARG A O 1
ATOM 1478 N N . LEU A 1 190 ? -9.975 27.187 22.847 1.00 16.74 190 LEU A N 1
ATOM 1479 C CA . LEU A 1 190 ? -9.510 28.307 23.654 1.00 18.25 190 LEU A CA 1
ATOM 1480 C C . LEU A 1 190 ? -9.708 29.658 22.972 1.00 19.30 190 LEU A C 1
ATOM 1481 O O . LEU A 1 190 ? -9.737 30.694 23.637 1.00 19.23 190 LEU A O 1
ATOM 1486 N N . LEU A 1 191 ? -9.853 29.651 21.649 1.00 20.79 191 LEU A N 1
ATOM 1487 C CA . LEU A 1 191 ? -10.043 30.892 20.902 1.00 22.18 191 LEU A CA 1
ATOM 1488 C C . LEU A 1 191 ? -11.508 31.286 20.772 1.00 25.55 191 LEU A C 1
ATOM 1489 O O . LEU A 1 191 ? -11.820 32.398 20.342 1.00 27.36 191 LEU A O 1
ATOM 1494 N N . GLY A 1 192 ? -12.403 30.376 21.147 1.00 27.15 192 GLY A N 1
ATOM 1495 C CA . GLY A 1 192 ? -13.825 30.650 21.047 1.00 31.26 192 GLY A CA 1
ATOM 1496 C C . GLY A 1 192 ? -14.467 31.190 22.312 1.00 33.80 192 GLY A C 1
ATOM 1497 O O . GLY A 1 192 ? -13.757 31.374 23.325 1.00 35.96 192 GLY A O 1
ATOM 1498 N N . ALA A 1 193 ? -15.693 31.434 22.291 1.00 37.47 193 ALA A N 1
ATOM 1499 N N . ALA B 1 20 ? 54.203 9.927 14.261 1.00 31.18 220 ALA B N 1
ATOM 1500 C CA . ALA B 1 20 ? 52.875 9.245 14.345 1.00 31.44 220 ALA B CA 1
ATOM 1501 C C . ALA B 1 20 ? 52.713 8.448 15.637 1.00 30.41 220 ALA B C 1
ATOM 1502 O O . ALA B 1 20 ? 53.543 7.598 15.968 1.00 29.32 220 ALA B O 1
ATOM 1504 N N . GLY B 1 21 ? 51.634 8.729 16.362 1.00 30.02 221 GLY B N 1
ATOM 1505 C CA . GLY B 1 21 ? 51.372 8.025 17.604 1.00 28.26 221 GLY B CA 1
ATOM 1506 C C . GLY B 1 21 ? 50.516 6.789 17.383 1.00 27.40 221 GLY B C 1
ATOM 1507 O O . GLY B 1 21 ? 50.252 6.404 16.243 1.00 26.28 221 GLY B O 1
ATOM 1508 N N . LEU B 1 22 ? 50.089 6.161 18.474 1.00 24.77 222 LEU B N 1
ATOM 1509 C CA . LEU B 1 22 ? 49.252 4.972 18.386 1.00 25.43 222 LEU B CA 1
ATOM 1510 C C . LEU B 1 22 ? 47.913 5.311 17.736 1.00 24.77 222 LEU B C 1
ATOM 1511 O O . LEU B 1 22 ? 47.172 6.169 18.219 1.00 24.19 222 LEU B O 1
ATOM 1516 N N . SER B 1 23 ? 47.612 4.643 16.630 1.00 25.20 223 SER B N 1
ATOM 1517 C CA . SER B 1 23 ? 46.358 4.883 15.927 1.00 27.39 223 SER B CA 1
ATOM 1518 C C . SER B 1 23 ? 45.186 4.478 16.813 1.00 28.22 223 SER B C 1
ATOM 1519 O O . SER B 1 23 ? 45.238 3.465 17.506 1.00 29.72 223 SER B O 1
ATOM 1522 N N . LYS B 1 24 ? 44.130 5.279 16.801 1.00 27.37 224 LYS B N 1
ATOM 1523 C CA . LYS B 1 24 ? 42.969 4.962 17.605 1.00 26.90 224 LYS B CA 1
ATOM 1524 C C . LYS B 1 24 ? 41.698 5.048 16.769 1.00 25.48 224 LYS B C 1
ATOM 1525 O O . LYS B 1 24 ? 41.582 5.898 15.883 1.00 25.73 224 LYS B O 1
ATOM 1531 N N . LYS B 1 25 ? 40.762 4.142 17.035 1.00 21.31 225 LYS B N 1
ATOM 1532 C CA . LYS B 1 25 ? 39.496 4.104 16.312 1.00 18.71 225 LYS B CA 1
ATOM 1533 C C . LYS B 1 25 ? 38.513 5.111 16.896 1.00 15.92 225 LYS B C 1
ATOM 1534 O O . LYS B 1 25 ? 38.165 5.043 18.079 1.00 15.03 225 LYS B O 1
ATOM 1540 N N . ILE B 1 26 ? 38.070 6.050 16.067 1.00 14.09 226 ILE B N 1
ATOM 1541 C CA . ILE B 1 26 ? 37.123 7.061 16.513 1.00 12.52 226 ILE B CA 1
ATOM 1542 C C . ILE B 1 26 ? 35.734 6.809 15.939 1.00 12.18 226 ILE B C 1
ATOM 1543 O O . ILE B 1 26 ? 35.521 6.896 14.729 1.00 9.76 226 ILE B O 1
ATOM 1548 N N . ALA B 1 27 ? 34.789 6.493 16.815 1.00 12.53 227 ALA B N 1
ATOM 1549 C CA . ALA B 1 27 ? 33.421 6.256 16.384 1.00 12.86 227 ALA B CA 1
ATOM 1550 C C . ALA B 1 27 ? 32.775 7.607 16.086 1.00 12.35 227 ALA B C 1
ATOM 1551 O O . ALA B 1 27 ? 33.083 8.609 16.734 1.00 13.41 227 ALA B O 1
ATOM 1553 N N . VAL B 1 28 ? 31.885 7.628 15.101 1.00 10.23 228 VAL B N 1
ATOM 1554 C CA . VAL B 1 28 ? 31.182 8.849 14.741 1.00 9.41 228 VAL B CA 1
ATOM 1555 C C . VAL B 1 28 ? 29.697 8.557 14.542 1.00 10.09 228 VAL B C 1
ATOM 1556 O O . VAL B 1 28 ? 29.324 7.790 13.653 1.00 9.50 228 VAL B O 1
ATOM 1560 N N . LEU B 1 29 ? 28.855 9.134 15.397 1.00 9.91 229 LEU B N 1
ATOM 1561 C CA . LEU B 1 29 ? 27.413 8.965 15.265 1.00 9.78 229 LEU B CA 1
ATOM 1562 C C . LEU B 1 29 ? 27.005 10.091 14.324 1.00 8.78 229 LEU B C 1
ATOM 1563 O O . LEU B 1 29 ? 27.076 11.261 14.685 1.00 8.07 229 LEU B O 1
ATOM 1568 N N . ILE B 1 30 ? 26.597 9.743 13.108 1.00 9.77 230 ILE B N 1
ATOM 1569 C CA . ILE B 1 30 ? 26.247 10.774 12.148 1.00 10.49 230 ILE B CA 1
ATOM 1570 C C . ILE B 1 30 ? 25.142 10.368 11.189 1.00 12.99 230 ILE B C 1
ATOM 1571 O O . ILE B 1 30 ? 25.089 9.225 10.727 1.00 13.58 230 ILE B O 1
ATOM 1576 N N . THR B 1 31 ? 24.245 11.313 10.911 1.00 13.05 231 THR B N 1
ATOM 1577 C CA . THR B 1 31 ? 23.148 11.080 9.982 1.00 13.00 231 THR B CA 1
ATOM 1578 C C . THR B 1 31 ? 22.972 12.327 9.116 1.00 13.31 231 THR B C 1
ATOM 1579 O O . THR B 1 31 ? 23.743 13.274 9.238 1.00 10.90 231 THR B O 1
ATOM 1583 N N . ASP B 1 32 ? 21.967 12.328 8.248 1.00 12.56 232 ASP B N 1
ATOM 1584 C CA . ASP B 1 32 ? 21.733 13.465 7.363 1.00 14.70 232 ASP B CA 1
ATOM 1585 C C . ASP B 1 32 ? 21.564 14.819 8.044 1.00 15.17 232 ASP B C 1
ATOM 1586 O O . ASP B 1 32 ? 21.076 14.917 9.170 1.00 12.76 232 ASP B O 1
ATOM 1591 N N . GLU B 1 33 ? 21.981 15.861 7.332 1.00 14.34 233 GLU B N 1
ATOM 1592 C CA . GLU B 1 33 ? 21.903 17.232 7.812 1.00 14.89 233 GLU B CA 1
ATOM 1593 C C . GLU B 1 33 ? 22.869 17.598 8.936 1.00 14.95 233 GLU B C 1
ATOM 1594 O O . GLU B 1 33 ? 22.617 18.524 9.712 1.00 15.32 233 GLU B O 1
ATOM 1600 N N . PHE B 1 34 ? 23.981 16.876 9.026 1.00 13.00 234 PHE B N 1
ATOM 1601 C CA . PHE B 1 34 ? 24.993 17.193 10.024 1.00 13.13 234 PHE B CA 1
ATOM 1602 C C . PHE B 1 34 ? 25.711 18.434 9.481 1.00 13.66 234 PHE B C 1
ATOM 1603 O O . PHE B 1 34 ? 25.671 18.686 8.272 1.00 12.66 234 PHE B O 1
ATOM 1611 N N . GLU B 1 35 ? 26.342 19.216 10.355 1.00 12.98 235 GLU B N 1
ATOM 1612 C CA . GLU B 1 35 ? 27.075 20.404 9.907 1.00 15.29 235 GLU B CA 1
ATOM 1613 C C . GLU B 1 35 ? 28.334 19.904 9.192 1.00 16.13 235 GLU B C 1
ATOM 1614 O O . GLU B 1 35 ? 29.257 19.386 9.820 1.00 16.40 235 GLU B O 1
ATOM 1620 N N . ASP B 1 36 ? 28.349 20.058 7.872 1.00 16.41 236 ASP B N 1
ATOM 1621 C CA . ASP B 1 36 ? 29.445 19.598 7.016 1.00 15.52 236 ASP B CA 1
ATOM 1622 C C . ASP B 1 36 ? 30.869 19.600 7.579 1.00 15.81 236 ASP B C 1
ATOM 1623 O O . ASP B 1 36 ? 31.495 18.540 7.698 1.00 15.04 236 ASP B O 1
ATOM 1628 N N . SER B 1 37 ? 31.389 20.776 7.914 1.00 13.86 237 SER B N 1
ATOM 1629 C CA . SER B 1 37 ? 32.752 20.862 8.424 1.00 12.85 237 SER B CA 1
ATOM 1630 C C . SER B 1 37 ? 32.924 20.252 9.813 1.00 13.26 237 SER B C 1
ATOM 1631 O O . SER B 1 37 ? 34.035 19.898 10.204 1.00 13.90 237 SER B O 1
ATOM 1634 N N . GLU B 1 38 ? 31.839 20.128 10.568 1.00 12.56 238 GLU B N 1
ATOM 1635 C CA . GLU B 1 38 ? 31.960 19.549 11.895 1.00 12.39 238 GLU B CA 1
ATOM 1636 C C . GLU B 1 38 ? 32.286 18.060 11.829 1.00 12.30 238 GLU B C 1
ATOM 1637 O O . GLU B 1 38 ? 32.593 17.434 12.842 1.00 10.56 238 GLU B O 1
ATOM 1643 N N . PHE B 1 39 ? 32.212 17.494 10.628 1.00 11.23 239 PHE B N 1
ATOM 1644 C CA . PHE B 1 39 ? 32.601 16.106 10.443 1.00 10.88 239 PHE B CA 1
ATOM 1645 C C . PHE B 1 39 ? 33.909 16.068 9.657 1.00 10.20 239 PHE B C 1
ATOM 1646 O O . PHE B 1 39 ? 34.857 15.396 10.049 1.00 10.45 239 PHE B O 1
ATOM 1654 N N . THR B 1 40 ? 33.954 16.793 8.541 1.00 10.85 240 THR B N 1
ATOM 1655 C CA . THR B 1 40 ? 35.138 16.787 7.686 1.00 12.74 240 THR B CA 1
ATOM 1656 C C . THR B 1 40 ? 36.419 17.378 8.266 1.00 13.62 240 THR B C 1
ATOM 1657 O O . THR B 1 40 ? 37.502 16.853 8.009 1.00 15.57 240 THR B O 1
ATOM 1661 N N . SER B 1 41 ? 36.324 18.460 9.032 1.00 12.53 241 SER B N 1
ATOM 1662 C CA . SER B 1 41 ? 37.540 19.043 9.597 1.00 13.12 241 SER B CA 1
ATOM 1663 C C . SER B 1 41 ? 38.157 18.086 10.621 1.00 13.03 241 SER B C 1
ATOM 1664 O O . SER B 1 41 ? 39.333 17.739 10.516 1.00 12.39 241 SER B O 1
ATOM 1667 N N . PRO B 1 42 ? 37.374 17.648 11.627 1.00 12.70 242 PRO B N 1
ATOM 1668 C CA . PRO B 1 42 ? 37.935 16.720 12.620 1.00 12.91 242 PRO B CA 1
ATOM 1669 C C . PRO B 1 42 ? 38.413 15.429 11.953 1.00 12.59 242 PRO B C 1
ATOM 1670 O O . PRO B 1 42 ? 39.480 14.902 12.283 1.00 10.02 242 PRO B O 1
ATOM 1674 N N . ALA B 1 43 ? 37.614 14.926 11.014 1.00 12.98 243 ALA B N 1
ATOM 1675 C CA . ALA B 1 43 ? 37.955 13.703 10.294 1.00 15.61 243 ALA B CA 1
ATOM 1676 C C . ALA B 1 43 ? 39.305 13.851 9.609 1.00 17.16 243 ALA B C 1
ATOM 1677 O O . ALA B 1 43 ? 40.167 12.975 9.719 1.00 15.90 243 ALA B O 1
ATOM 1679 N N . ASP B 1 44 ? 39.481 14.957 8.891 1.00 18.91 244 ASP B N 1
ATOM 1680 C CA . ASP B 1 44 ? 40.732 15.223 8.192 1.00 19.89 244 ASP B CA 1
ATOM 1681 C C . ASP B 1 44 ? 41.888 15.220 9.175 1.00 19.60 244 ASP B C 1
ATOM 1682 O O . ASP B 1 44 ? 42.875 14.521 8.969 1.00 21.30 244 ASP B O 1
ATOM 1687 N N . GLU B 1 45 ? 41.761 16.003 10.243 1.00 19.79 245 GLU B N 1
ATOM 1688 C CA . GLU B 1 45 ? 42.807 16.090 11.259 1.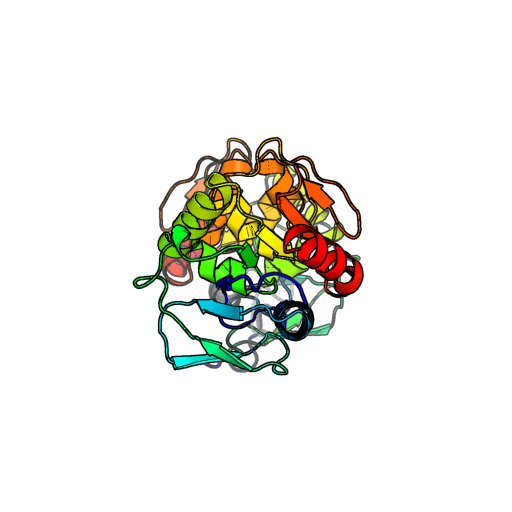00 20.01 245 GLU B CA 1
ATOM 1689 C C . GLU B 1 45 ? 43.098 14.732 11.886 1.00 18.17 245 GLU B C 1
ATOM 1690 O O . GLU B 1 45 ? 44.255 14.380 12.111 1.00 19.34 245 GLU B O 1
ATOM 1696 N N . PHE B 1 46 ? 42.048 13.973 12.173 1.00 17.08 246 PHE B N 1
ATOM 1697 C CA . PHE B 1 46 ? 42.213 12.656 12.770 1.00 16.95 246 PHE B CA 1
ATOM 1698 C C . PHE B 1 46 ? 42.946 11.720 11.813 1.00 17.20 246 PHE B C 1
ATOM 1699 O O . PHE B 1 46 ? 43.864 11.011 12.219 1.00 16.54 246 PHE B O 1
ATOM 1707 N N . ARG B 1 47 ? 42.559 11.726 10.539 1.00 17.33 247 ARG B N 1
ATOM 1708 C CA . ARG B 1 47 ? 43.210 10.854 9.566 1.00 19.50 247 ARG B CA 1
ATOM 1709 C C . ARG B 1 47 ? 44.685 11.206 9.385 1.00 20.48 247 ARG B C 1
ATOM 1710 O O . ARG B 1 47 ? 45.536 10.318 9.305 1.00 19.27 247 ARG B O 1
ATOM 1718 N N . LYS B 1 48 ? 44.984 12.501 9.319 1.00 20.30 248 LYS B N 1
ATOM 1719 C CA . LYS B 1 48 ? 46.360 12.963 9.152 1.00 22.37 248 LYS B CA 1
ATOM 1720 C C . LYS B 1 48 ? 47.233 12.426 10.280 1.00 21.14 248 LYS B C 1
ATOM 1721 O O . LYS B 1 48 ? 48.421 12.164 10.090 1.00 19.90 248 LYS B O 1
ATOM 1727 N N . ALA B 1 49 ? 46.636 12.268 11.456 1.00 19.94 249 ALA B N 1
ATOM 1728 C CA . ALA B 1 49 ? 47.360 11.768 12.618 1.00 19.70 249 ALA B CA 1
ATOM 1729 C C . ALA B 1 49 ? 47.400 10.243 12.619 1.00 18.94 249 ALA B C 1
ATOM 1730 O O . ALA B 1 49 ? 47.868 9.629 13.580 1.00 19.37 249 ALA B O 1
ATOM 1732 N N . GLY B 1 50 ? 46.899 9.644 11.542 1.00 17.30 250 GLY B N 1
ATOM 1733 C CA . GLY B 1 50 ? 46.900 8.195 11.413 1.00 17.77 250 GLY B CA 1
ATOM 1734 C C . GLY B 1 50 ? 45.753 7.468 12.091 1.00 18.26 250 GLY B C 1
ATOM 1735 O O . GLY B 1 50 ? 45.740 6.237 12.160 1.00 17.01 250 GLY B O 1
ATOM 1736 N N . HIS B 1 51 ? 44.783 8.217 12.594 1.00 17.31 251 HIS B N 1
ATOM 1737 C CA . HIS B 1 51 ? 43.653 7.604 13.272 1.00 17.49 251 HIS B CA 1
ATOM 1738 C C . HIS B 1 51 ? 42.598 7.086 12.297 1.00 17.50 251 HIS B C 1
ATOM 1739 O O . HIS B 1 51 ? 42.512 7.527 11.147 1.00 17.62 251 HIS B O 1
ATOM 1746 N N . GLU B 1 52 ? 41.805 6.134 12.776 1.00 16.07 252 GLU B N 1
ATOM 1747 C CA . GLU B 1 52 ? 40.758 5.499 11.988 1.00 17.08 252 GLU B CA 1
ATOM 1748 C C . GLU B 1 52 ? 39.398 6.109 12.321 1.00 15.05 252 GLU B C 1
ATOM 1749 O O . GLU B 1 52 ? 38.974 6.093 13.476 1.00 15.70 252 GLU B O 1
ATOM 1755 N N . VAL B 1 53 ? 38.715 6.638 11.311 1.00 13.60 253 VAL B N 1
ATOM 1756 C CA . VAL B 1 53 ? 37.402 7.246 11.513 1.00 13.61 253 VAL B CA 1
ATOM 1757 C C . VAL B 1 53 ? 36.321 6.278 11.055 1.00 13.13 253 VAL B C 1
ATOM 1758 O O . VAL B 1 53 ? 36.295 5.875 9.894 1.00 14.13 253 VAL B O 1
ATOM 1762 N N . ILE B 1 54 ? 35.431 5.907 11.971 1.00 12.27 254 ILE B N 1
ATOM 1763 C CA . ILE B 1 54 ? 34.362 4.964 11.662 1.00 12.55 254 ILE B CA 1
ATOM 1764 C C . ILE B 1 54 ? 32.975 5.580 11.879 1.00 12.74 254 ILE B C 1
ATOM 1765 O O . ILE B 1 54 ? 32.602 5.906 13.007 1.00 10.32 254 ILE B O 1
ATOM 1770 N N . THR B 1 55 ? 32.215 5.725 10.796 1.00 11.89 255 THR B N 1
ATOM 1771 C CA . THR B 1 55 ? 30.883 6.319 10.874 1.00 12.66 255 THR B CA 1
ATOM 1772 C C . THR B 1 55 ? 29.782 5.307 11.155 1.00 12.50 255 THR B C 1
ATOM 1773 O O . THR B 1 55 ? 29.737 4.226 10.564 1.00 10.75 255 THR B O 1
ATOM 1777 N N . ILE B 1 56 ? 28.883 5.685 12.055 1.00 11.36 256 ILE B N 1
ATOM 1778 C CA . ILE B 1 56 ? 27.792 4.817 12.459 1.00 12.14 256 ILE B CA 1
ATOM 1779 C C . ILE B 1 56 ? 26.432 5.487 12.338 1.00 11.81 256 ILE B C 1
ATOM 1780 O O . ILE B 1 56 ? 26.258 6.640 12.733 1.00 9.82 256 ILE B O 1
ATOM 1785 N N . GLU B 1 57 ? 25.477 4.756 11.773 1.00 11.47 257 GLU B N 1
ATOM 1786 C CA . GLU B 1 57 ? 24.115 5.248 11.651 1.00 13.87 257 GLU B CA 1
ATOM 1787 C C . GLU B 1 57 ? 23.194 4.041 11.790 1.00 14.86 257 GLU B C 1
ATOM 1788 O O . GLU B 1 57 ? 23.485 3.134 12.567 1.00 16.21 257 GLU B O 1
ATOM 1794 N N . LYS B 1 58 ? 22.099 4.010 11.041 1.00 16.91 258 LYS B N 1
ATOM 1795 C CA . LYS B 1 58 ? 21.165 2.891 11.140 1.00 19.50 258 LYS B CA 1
ATOM 1796 C C . LYS B 1 58 ? 21.451 1.792 10.127 1.00 21.24 258 LYS B C 1
ATOM 1797 O O . LYS B 1 58 ? 21.150 0.623 10.368 1.00 20.78 258 LYS B O 1
ATOM 1803 N N . GLN B 1 59 ? 22.048 2.163 9.001 1.00 21.84 259 GLN B N 1
ATOM 1804 C CA . GLN B 1 59 ? 22.330 1.190 7.961 1.00 23.67 259 GLN B CA 1
ATOM 1805 C C . GLN B 1 59 ? 23.650 1.406 7.230 1.00 21.63 259 GLN B C 1
ATOM 1806 O O . GLN B 1 59 ? 23.874 2.449 6.618 1.00 19.70 259 GLN B O 1
ATOM 1812 N N . ALA B 1 60 ? 24.514 0.398 7.290 1.00 20.95 260 ALA B N 1
ATOM 1813 C CA . ALA B 1 60 ? 25.814 0.452 6.636 1.00 22.02 260 ALA B CA 1
ATOM 1814 C C . ALA B 1 60 ? 25.663 0.594 5.119 1.00 21.67 260 ALA B C 1
ATOM 1815 O O . ALA B 1 60 ? 24.696 0.107 4.539 1.00 22.15 260 ALA B O 1
ATOM 1817 N N . GLY B 1 61 ? 26.614 1.274 4.487 1.00 22.78 261 GLY B N 1
ATOM 1818 C CA . GLY B 1 61 ? 26.569 1.443 3.043 1.00 23.40 261 GLY B CA 1
ATOM 1819 C C . GLY B 1 61 ? 25.808 2.665 2.568 1.00 24.02 261 GLY B C 1
ATOM 1820 O O . GLY B 1 61 ? 25.966 3.101 1.425 1.00 23.77 261 GLY B O 1
ATOM 1821 N N . LYS B 1 62 ? 24.977 3.213 3.447 1.00 23.36 262 LYS B N 1
ATOM 1822 C CA . LYS B 1 62 ? 24.178 4.393 3.136 1.00 24.19 262 LYS B CA 1
ATOM 1823 C C . LYS B 1 62 ? 25.071 5.622 2.988 1.00 23.97 262 LYS B C 1
ATOM 1824 O O . LYS B 1 62 ? 26.175 5.667 3.532 1.00 22.09 262 LYS B O 1
ATOM 1830 N N . THR B 1 63 ? 24.595 6.611 2.239 1.00 22.78 263 THR B N 1
ATOM 1831 C CA . THR B 1 63 ? 25.337 7.851 2.054 1.00 22.70 263 THR B CA 1
ATOM 1832 C C . THR B 1 63 ? 24.523 9.002 2.639 1.00 22.67 263 THR B C 1
ATOM 1833 O O . THR B 1 63 ? 23.423 9.298 2.168 1.00 22.04 263 THR B O 1
ATOM 1837 N N . VAL B 1 64 ? 25.059 9.647 3.667 1.00 20.32 264 VAL B N 1
ATOM 1838 C CA . VAL B 1 64 ? 24.367 10.768 4.275 1.00 18.64 264 VAL B CA 1
ATOM 1839 C C . VAL B 1 64 ? 25.097 12.042 3.881 1.00 19.53 264 VAL B C 1
ATOM 1840 O O . VAL B 1 64 ? 26.322 12.049 3.770 1.00 17.81 264 VAL B O 1
ATOM 1844 N N . LYS B 1 65 ? 24.346 13.115 3.656 1.00 18.86 265 LYS B N 1
ATOM 1845 C CA . LYS B 1 65 ? 24.954 14.378 3.257 1.00 20.42 265 LYS B CA 1
ATOM 1846 C C . LYS B 1 65 ? 24.806 15.488 4.285 1.00 18.10 265 LYS B C 1
ATOM 1847 O O . LYS B 1 65 ? 23.827 15.542 5.024 1.00 15.67 265 LYS B O 1
ATOM 1853 N N . GLY B 1 66 ? 25.785 16.384 4.306 1.00 17.19 266 GLY B N 1
ATOM 1854 C CA . GLY B 1 66 ? 25.762 17.491 5.242 1.00 18.66 266 GLY B CA 1
ATOM 1855 C C . GLY B 1 66 ? 24.681 18.520 4.976 1.00 18.92 266 GLY B C 1
ATOM 1856 O O . GLY B 1 66 ? 24.147 18.624 3.869 1.00 18.83 266 GLY B O 1
ATOM 1857 N N . LYS B 1 67 ? 24.375 19.290 6.012 1.00 20.27 267 LYS B N 1
ATOM 1858 C CA . LYS B 1 67 ? 23.364 20.338 5.974 1.00 22.55 267 LYS B CA 1
ATOM 1859 C C . LYS B 1 67 ? 23.529 21.316 4.814 1.00 23.46 267 LYS B C 1
ATOM 1860 O O . LYS B 1 67 ? 22.542 21.786 4.254 1.00 24.27 267 LYS B O 1
ATOM 1866 N N . LYS B 1 68 ? 24.772 21.620 4.453 1.00 23.98 268 LYS B N 1
ATOM 1867 C CA . LYS B 1 68 ? 25.036 22.562 3.371 1.00 26.51 268 LYS B CA 1
ATOM 1868 C C . LYS B 1 68 ? 25.305 21.890 2.027 1.00 28.25 268 LYS B C 1
ATOM 1869 O O . LYS B 1 68 ? 25.790 22.532 1.093 1.00 29.40 268 LYS B O 1
ATOM 1875 N N . GLY B 1 69 ? 24.991 20.598 1.940 1.00 28.58 269 GLY B N 1
ATOM 1876 C CA . GLY B 1 69 ? 25.184 19.849 0.708 1.00 28.17 269 GLY B CA 1
ATOM 1877 C C . GLY B 1 69 ? 26.593 19.841 0.150 1.00 28.90 269 GLY B C 1
ATOM 1878 O O . GLY B 1 69 ? 26.785 19.676 -1.054 1.00 28.08 269 GLY B O 1
ATOM 1879 N N . GLU B 1 70 ? 27.585 20.003 1.020 1.00 28.40 270 GLU B N 1
ATOM 1880 C CA . GLU B 1 70 ? 28.976 20.023 0.588 1.00 26.29 270 GLU B CA 1
ATOM 1881 C C . GLU B 1 70 ? 29.711 18.721 0.891 1.00 24.63 270 GLU B C 1
ATOM 1882 O O . GLU B 1 70 ? 30.550 18.275 0.107 1.00 22.07 270 GLU B O 1
ATOM 1888 N N . ALA B 1 71 ? 29.399 18.111 2.030 1.00 21.33 271 ALA B N 1
ATOM 1889 C CA . ALA B 1 71 ? 30.055 16.868 2.411 1.00 19.65 271 ALA B CA 1
ATOM 1890 C C . ALA B 1 71 ? 29.141 15.654 2.271 1.00 18.91 271 ALA B C 1
ATOM 1891 O O . ALA B 1 71 ? 27.956 15.708 2.611 1.00 17.34 271 ALA B O 1
ATOM 1893 N N . SER B 1 72 ? 29.699 14.562 1.755 1.00 18.38 272 SER B N 1
ATOM 1894 C CA . SER B 1 72 ? 28.956 13.315 1.587 1.00 17.88 272 SER B CA 1
ATOM 1895 C C . SER B 1 72 ? 29.683 12.294 2.449 1.00 17.29 272 SER B C 1
ATOM 1896 O O . SER B 1 72 ? 30.914 12.243 2.446 1.00 17.50 272 SER B O 1
ATOM 1899 N N . VAL B 1 73 ? 28.933 11.484 3.185 1.00 16.62 273 VAL B N 1
ATOM 1900 C CA . VAL B 1 73 ? 29.550 10.513 4.079 1.00 16.45 273 VAL B CA 1
ATOM 1901 C C . VAL B 1 73 ? 28.959 9.117 4.014 1.00 17.13 273 VAL B C 1
ATOM 1902 O O . VAL B 1 73 ? 27.775 8.919 4.285 1.00 18.19 273 VAL B O 1
ATOM 1906 N N . THR B 1 74 ? 29.797 8.147 3.659 1.00 17.57 274 THR B N 1
ATOM 1907 C CA . THR B 1 74 ? 29.363 6.758 3.597 1.00 17.43 274 THR B CA 1
ATOM 1908 C C . THR B 1 74 ? 29.317 6.250 5.032 1.00 15.88 274 THR B C 1
ATOM 1909 O O . THR B 1 74 ? 30.222 6.525 5.823 1.00 15.70 274 THR B O 1
ATOM 1913 N N . ILE B 1 75 ? 28.253 5.535 5.374 1.00 15.07 275 ILE B N 1
ATOM 1914 C CA . ILE B 1 75 ? 28.116 4.989 6.718 1.00 13.57 275 ILE B CA 1
ATOM 1915 C C . ILE B 1 75 ? 28.830 3.641 6.780 1.00 11.93 275 ILE B C 1
ATOM 1916 O O . ILE B 1 75 ? 28.485 2.712 6.051 1.00 9.50 275 ILE B O 1
ATOM 1921 N N . ASP B 1 76 ? 29.833 3.543 7.646 1.00 12.64 276 ASP B N 1
ATOM 1922 C CA . ASP B 1 76 ? 30.598 2.304 7.781 1.00 13.72 276 ASP B CA 1
ATOM 1923 C C . ASP B 1 76 ? 29.898 1.197 8.550 1.00 14.02 276 ASP B C 1
ATOM 1924 O O . ASP B 1 76 ? 30.013 0.027 8.189 1.00 15.47 276 ASP B O 1
ATOM 1929 N N . LYS B 1 77 ? 29.180 1.554 9.611 1.00 13.83 277 LYS B N 1
ATOM 1930 C CA . LYS B 1 77 ? 28.531 0.543 10.434 1.00 14.69 277 LYS B CA 1
ATOM 1931 C C . LYS B 1 77 ? 27.115 0.859 10.888 1.00 13.65 277 LYS B C 1
ATOM 1932 O O . LYS B 1 77 ? 26.695 2.015 10.944 1.00 12.64 277 LYS B O 1
ATOM 1938 N N . SER B 1 78 ? 26.390 -0.195 11.231 1.00 13.62 278 SER B N 1
ATOM 1939 C CA . SER B 1 78 ? 25.038 -0.054 11.739 1.00 14.07 278 SER B CA 1
ATOM 1940 C C . SER B 1 78 ? 25.170 -0.043 13.255 1.00 14.05 278 SER B C 1
ATOM 1941 O O . SER B 1 78 ? 25.922 -0.842 13.820 1.00 14.95 278 SER B O 1
ATOM 1944 N N . ILE B 1 79 ? 24.453 0.866 13.906 1.00 12.92 279 ILE B N 1
ATOM 1945 C CA . ILE B 1 79 ? 24.492 0.981 15.356 1.00 12.30 279 ILE B CA 1
ATOM 1946 C C . ILE B 1 79 ? 24.208 -0.367 16.031 1.00 13.41 279 ILE B C 1
ATOM 1947 O O . ILE B 1 79 ? 24.636 -0.610 17.161 1.00 13.26 279 ILE B O 1
ATOM 1952 N N . ASP B 1 80 ? 23.496 -1.247 15.330 1.00 15.91 280 ASP B N 1
ATOM 1953 C CA . ASP B 1 80 ? 23.157 -2.564 15.869 1.00 17.24 280 ASP B CA 1
ATOM 1954 C C . ASP B 1 80 ? 24.321 -3.556 15.868 1.00 18.95 280 ASP B C 1
ATOM 1955 O O . ASP B 1 80 ? 24.287 -4.551 16.595 1.00 18.67 280 ASP B O 1
ATOM 1960 N N . GLU B 1 81 ? 25.343 -3.291 15.057 1.00 19.65 281 GLU B N 1
ATOM 1961 C CA . GLU B 1 81 ? 26.487 -4.198 14.947 1.00 20.89 281 GLU B CA 1
ATOM 1962 C C . GLU B 1 81 ? 27.760 -3.705 15.627 1.00 20.48 281 GLU B C 1
ATOM 1963 O O . GLU B 1 81 ? 28.836 -4.247 15.383 1.00 21.09 281 GLU B O 1
ATOM 1969 N N . VAL B 1 82 ? 27.657 -2.684 16.470 1.00 18.88 282 VAL B N 1
ATOM 1970 C CA . VAL B 1 82 ? 28.844 -2.179 17.142 1.00 18.20 282 VAL B CA 1
ATOM 1971 C C . VAL B 1 82 ? 28.656 -1.920 18.626 1.00 20.82 282 VAL B C 1
ATOM 1972 O O . VAL B 1 82 ? 27.535 -1.802 19.122 1.00 22.13 282 VAL B O 1
ATOM 1976 N N . THR B 1 83 ? 29.781 -1.834 19.325 1.00 21.42 283 THR B N 1
ATOM 1977 C CA . THR B 1 83 ? 29.800 -1.586 20.759 1.00 21.66 283 THR B CA 1
ATOM 1978 C C . THR B 1 83 ? 30.780 -0.464 21.045 1.00 19.46 283 THR B C 1
ATOM 1979 O O . THR B 1 83 ? 31.745 -0.285 20.306 1.00 18.25 283 THR B O 1
ATOM 1983 N N . PRO B 1 84 ? 30.551 0.302 22.125 1.00 18.16 284 PRO B N 1
ATOM 1984 C CA . PRO B 1 84 ? 31.460 1.398 22.470 1.00 16.01 284 PRO B CA 1
ATOM 1985 C C . PRO B 1 84 ? 32.848 0.834 22.774 1.00 16.27 284 PRO B C 1
ATOM 1986 O O . PRO B 1 84 ? 33.867 1.478 22.520 1.00 14.98 284 PRO B O 1
ATOM 1990 N N . ALA B 1 85 ? 32.869 -0.380 23.319 1.00 14.06 285 ALA B N 1
ATOM 1991 C CA . ALA B 1 85 ? 34.108 -1.050 23.689 1.00 15.66 285 ALA B CA 1
ATOM 1992 C C . ALA B 1 85 ? 35.155 -1.132 22.581 1.00 15.94 285 ALA B C 1
ATOM 1993 O O . ALA B 1 85 ? 36.346 -1.004 22.849 1.00 18.00 285 ALA B O 1
ATOM 1995 N N . GLU B 1 86 ? 34.723 -1.343 21.341 1.00 14.87 286 GLU B N 1
ATOM 1996 C CA . GLU B 1 86 ? 35.676 -1.465 20.246 1.00 14.13 286 GLU B CA 1
ATOM 1997 C C . GLU B 1 86 ? 36.297 -0.154 19.775 1.00 14.30 286 GLU B C 1
ATOM 1998 O O . GLU B 1 86 ? 37.232 -0.169 18.978 1.00 11.51 286 GLU B O 1
ATOM 2004 N N . PHE B 1 87 ? 35.796 0.976 20.265 1.00 14.07 287 PHE B N 1
ATOM 2005 C CA . PHE B 1 87 ? 36.351 2.268 19.857 1.00 15.09 287 PHE B CA 1
ATOM 2006 C C . PHE B 1 87 ? 37.187 2.929 20.955 1.00 15.39 287 PHE B C 1
ATOM 2007 O O . PHE B 1 87 ? 37.039 2.616 22.141 1.00 16.60 287 PHE B O 1
ATOM 2015 N N . ASP B 1 88 ? 38.069 3.839 20.549 1.00 14.44 288 ASP B N 1
ATOM 2016 C CA . ASP B 1 88 ? 38.934 4.555 21.485 1.00 15.44 288 ASP B CA 1
ATOM 2017 C C . ASP B 1 88 ? 38.368 5.926 21.843 1.00 14.20 288 ASP B C 1
ATOM 2018 O O . ASP B 1 88 ? 38.677 6.477 22.901 1.00 14.65 288 ASP B O 1
ATOM 2023 N N . ALA B 1 89 ? 37.540 6.475 20.957 1.00 13.43 289 ALA B N 1
ATOM 2024 C CA . ALA B 1 89 ? 36.946 7.789 21.185 1.00 12.49 289 ALA B CA 1
ATOM 2025 C C . ALA B 1 89 ? 35.680 7.962 20.353 1.00 11.59 289 ALA B C 1
ATOM 2026 O O . ALA B 1 89 ? 35.403 7.166 19.455 1.00 11.56 289 ALA B O 1
ATOM 2028 N N . LEU B 1 90 ? 34.926 9.016 20.648 1.00 11.22 290 LEU B N 1
ATOM 2029 C CA . LEU B 1 90 ? 33.674 9.288 19.947 1.00 10.51 290 LEU B CA 1
ATOM 2030 C C . LEU B 1 90 ? 33.526 10.737 19.497 1.00 9.80 290 LEU B C 1
ATOM 2031 O O . LEU B 1 90 ? 33.735 11.665 20.277 1.00 9.74 290 LEU B O 1
ATOM 2036 N N . LEU B 1 91 ? 33.168 10.918 18.229 1.00 11.18 291 LEU B N 1
ATOM 2037 C CA . LEU B 1 91 ? 32.947 12.247 17.665 1.00 10.12 291 LEU B CA 1
ATOM 2038 C C . LEU B 1 91 ? 31.459 12.433 17.437 1.00 8.83 291 LEU B C 1
ATOM 2039 O O . LEU B 1 91 ? 30.799 11.562 16.869 1.00 8.92 291 LEU B O 1
ATOM 2044 N N . LEU B 1 92 ? 30.938 13.573 17.880 1.00 10.77 292 LEU B N 1
ATOM 2045 C CA . LEU B 1 92 ? 29.525 13.894 17.718 1.00 11.02 292 LEU B CA 1
ATOM 2046 C C . LEU B 1 92 ? 29.386 15.240 17.003 1.00 11.68 292 LEU B C 1
ATOM 2047 O O . LEU B 1 92 ? 29.389 16.296 17.641 1.00 11.62 292 LEU B O 1
ATOM 2052 N N . PRO B 1 93 ? 29.286 15.220 15.663 1.00 11.69 293 PRO B N 1
ATOM 2053 C CA . PRO B 1 93 ? 29.145 16.459 14.887 1.00 11.89 293 PRO B CA 1
ATOM 2054 C C . PRO B 1 93 ? 27.775 17.094 15.122 1.00 10.99 293 PRO B C 1
ATOM 2055 O O . PRO B 1 93 ? 26.840 16.403 15.516 1.00 9.60 293 PRO B O 1
ATOM 2059 N N . GLY B 1 94 ? 27.669 18.400 14.881 1.00 10.10 294 GLY B N 1
ATOM 2060 C CA . GLY B 1 94 ? 26.413 19.106 15.095 1.00 10.53 294 GLY B CA 1
ATOM 2061 C C . GLY B 1 94 ? 25.430 19.147 13.935 1.00 11.33 294 GLY B C 1
ATOM 2062 O O . GLY B 1 94 ? 25.258 18.166 13.211 1.00 11.30 294 GLY B O 1
ATOM 2063 N N . GLY B 1 95 ? 24.789 20.299 13.746 1.00 11.06 295 GLY B N 1
ATOM 2064 C CA . GLY B 1 95 ? 23.803 20.422 12.686 1.00 11.60 295 GLY B CA 1
ATOM 2065 C C . GLY B 1 95 ? 22.510 19.841 13.233 1.00 11.22 295 GLY B C 1
ATOM 2066 O O . GLY B 1 95 ? 22.251 19.951 14.429 1.00 12.23 295 GLY B O 1
ATOM 2067 N N . HIS B 1 96 ? 21.698 19.227 12.381 1.00 11.34 296 HIS B N 1
ATOM 2068 C CA . HIS B 1 96 ? 20.447 18.634 12.842 1.00 11.68 296 HIS B CA 1
ATOM 2069 C C . HIS B 1 96 ? 20.605 17.133 13.076 1.00 10.60 296 HIS B C 1
ATOM 2070 O O . HIS B 1 96 ? 19.655 16.453 13.462 1.00 10.55 296 HIS B O 1
ATOM 2077 N N . SER B 1 97 ? 21.809 16.619 12.854 1.00 9.75 297 SER B N 1
ATOM 2078 C CA . SER B 1 97 ? 22.072 15.193 13.047 1.00 11.39 297 SER B CA 1
ATOM 2079 C C . SER B 1 97 ? 21.774 14.717 14.476 1.00 11.17 297 SER B C 1
ATOM 2080 O O . SER B 1 97 ? 21.130 13.689 14.671 1.00 10.78 297 SER B O 1
ATOM 2083 N N . PRO B 1 98 ? 22.251 15.450 15.497 1.00 10.51 298 PRO B N 1
ATOM 2084 C CA . PRO B 1 98 ? 21.972 15.013 16.870 1.00 10.03 298 PRO B CA 1
ATOM 2085 C C . PRO B 1 98 ? 20.470 14.952 17.181 1.00 11.32 298 PRO B C 1
ATOM 2086 O O . PRO B 1 98 ? 20.020 14.086 17.932 1.00 10.23 298 PRO B O 1
ATOM 2090 N N . ASP B 1 99 ? 19.701 15.875 16.606 1.00 10.69 299 ASP B N 1
ATOM 2091 C CA . ASP B 1 99 ? 18.255 15.904 16.834 1.00 12.16 299 ASP B CA 1
ATOM 2092 C C . ASP B 1 99 ? 17.605 14.634 16.313 1.00 11.92 299 ASP B C 1
ATOM 2093 O O . ASP B 1 99 ? 16.712 14.070 16.950 1.00 10.19 299 ASP B O 1
ATOM 2098 N N . TYR B 1 100 ? 18.057 14.189 15.147 1.00 12.56 300 TYR B N 1
ATOM 2099 C CA . TYR B 1 100 ? 17.521 12.982 14.536 1.00 14.81 300 TYR B CA 1
ATOM 2100 C C . TYR B 1 100 ? 17.941 11.745 15.326 1.00 14.45 300 TYR B C 1
ATOM 2101 O O . TYR B 1 100 ? 17.129 10.867 15.607 1.00 14.62 300 TYR B O 1
ATOM 2110 N N . LEU B 1 101 ? 19.212 11.697 15.701 1.00 11.65 301 LEU B N 1
ATOM 2111 C CA . LEU B 1 101 ? 19.750 10.558 16.430 1.00 11.65 301 LEU B CA 1
ATOM 2112 C C . LEU B 1 101 ? 19.269 10.414 17.870 1.00 11.80 301 LEU B C 1
ATOM 2113 O O . LEU B 1 101 ? 19.038 9.294 18.341 1.00 11.33 301 LEU B O 1
ATOM 2118 N N . ARG B 1 102 ? 19.119 11.535 18.571 1.00 10.43 302 ARG B N 1
ATOM 2119 C CA . ARG B 1 102 ? 18.703 11.497 19.969 1.00 10.89 302 ARG B CA 1
ATOM 2120 C C . ARG B 1 102 ? 17.257 11.035 20.178 1.00 10.95 302 ARG B C 1
ATOM 2121 O O . ARG B 1 102 ? 16.790 10.931 21.311 1.00 11.77 302 ARG B O 1
ATOM 2129 N N . GLY B 1 103 ? 16.550 10.770 19.087 1.00 11.13 303 GLY B N 1
ATOM 2130 C CA . GLY B 1 103 ? 15.185 10.289 19.194 1.00 11.44 303 GLY B CA 1
ATOM 2131 C C . GLY B 1 103 ? 15.157 8.766 19.132 1.00 11.70 303 GLY B C 1
ATOM 2132 O O . GLY B 1 103 ? 14.089 8.153 19.106 1.00 11.88 303 GLY B O 1
ATOM 2133 N N . ASP B 1 104 ? 16.340 8.153 19.119 1.00 10.98 304 ASP B N 1
ATOM 2134 C CA . ASP B 1 104 ? 16.462 6.691 19.045 1.00 10.47 304 ASP B CA 1
ATOM 2135 C C . ASP B 1 104 ? 17.330 6.165 20.183 1.00 10.27 304 ASP B C 1
ATOM 2136 O O . ASP B 1 104 ? 18.517 6.485 20.268 1.00 9.12 304 ASP B O 1
ATOM 2141 N N . ASN B 1 105 ? 16.726 5.361 21.058 1.00 9.98 305 ASN B N 1
ATOM 2142 C CA . ASN B 1 105 ? 17.420 4.777 22.206 1.00 11.96 305 ASN B CA 1
ATOM 2143 C C . ASN B 1 105 ? 18.794 4.190 21.921 1.00 12.30 305 ASN B C 1
ATOM 2144 O O . ASN B 1 105 ? 19.696 4.278 22.760 1.00 10.39 305 ASN B O 1
ATOM 2149 N N . ARG B 1 106 ? 18.949 3.575 20.753 1.00 11.06 306 ARG B N 1
ATOM 2150 C CA . ARG B 1 106 ? 20.217 2.954 20.406 1.00 12.31 306 ARG B CA 1
ATOM 2151 C C . ARG B 1 106 ? 21.395 3.926 20.422 1.00 12.20 306 ARG B C 1
ATOM 2152 O O . ARG B 1 106 ? 22.449 3.611 20.975 1.00 13.01 306 ARG B O 1
ATOM 2160 N N . PHE B 1 107 ? 21.219 5.106 19.837 1.00 11.31 307 PHE B N 1
ATOM 2161 C CA . PHE B 1 107 ? 22.299 6.086 19.819 1.00 12.38 307 PHE B CA 1
ATOM 2162 C C . PHE B 1 107 ? 22.480 6.741 21.183 1.00 13.04 307 PHE B C 1
ATOM 2163 O O . PHE B 1 107 ? 23.601 7.083 21.575 1.00 13.79 307 PHE B O 1
ATOM 2171 N N . VAL B 1 108 ? 21.382 6.914 21.910 1.00 13.41 308 VAL B N 1
ATOM 2172 C CA . VAL B 1 108 ? 21.450 7.505 23.242 1.00 12.32 308 VAL B CA 1
ATOM 2173 C C . VAL B 1 108 ? 22.224 6.557 24.158 1.00 13.39 308 VAL B C 1
ATOM 2174 O O . VAL B 1 108 ? 23.149 6.973 24.858 1.00 13.48 308 VAL B O 1
ATOM 2178 N N . THR B 1 109 ? 21.849 5.281 24.134 1.00 12.63 309 THR B N 1
ATOM 2179 C CA . THR B 1 109 ? 22.516 4.271 24.948 1.00 13.64 309 THR B CA 1
ATOM 2180 C C . THR B 1 109 ? 24.002 4.181 24.596 1.00 13.19 309 THR B C 1
ATOM 2181 O O . THR B 1 109 ? 24.850 4.069 25.479 1.00 14.43 309 THR B O 1
ATOM 2185 N N . PHE B 1 110 ? 24.309 4.218 23.302 1.00 12.81 310 PHE B N 1
ATOM 2186 C CA . PHE B 1 110 ? 25.691 4.144 22.841 1.00 12.89 310 PHE B CA 1
ATOM 2187 C C . PHE B 1 110 ? 26.492 5.304 23.431 1.00 12.75 310 PHE B C 1
ATOM 2188 O O . PHE B 1 110 ? 27.630 5.121 23.875 1.00 13.65 310 PHE B O 1
ATOM 2196 N N . THR B 1 111 ? 25.893 6.495 23.429 1.00 11.76 311 THR B N 1
ATOM 2197 C CA . THR B 1 111 ? 26.539 7.691 23.962 1.00 11.51 311 THR B CA 1
ATOM 2198 C C . THR B 1 111 ? 26.728 7.585 25.474 1.00 12.27 311 THR B C 1
ATOM 2199 O O . THR B 1 111 ? 27.800 7.897 26.000 1.00 11.24 311 THR B O 1
ATOM 2203 N N . ARG B 1 112 ? 25.678 7.152 26.166 1.00 12.55 312 ARG B N 1
ATOM 2204 C CA . ARG B 1 112 ? 25.725 6.991 27.615 1.00 11.85 312 ARG B CA 1
ATOM 2205 C C . ARG B 1 112 ? 26.854 6.027 27.970 1.00 12.51 312 ARG B C 1
ATOM 2206 O O . ARG B 1 112 ? 27.743 6.346 28.763 1.00 13.31 312 ARG B O 1
ATOM 2214 N N . ASP B 1 113 ? 26.803 4.842 27.378 1.00 12.15 313 ASP B N 1
ATOM 2215 C CA . ASP B 1 113 ? 27.811 3.823 27.623 1.00 13.66 313 ASP B CA 1
ATOM 2216 C C . ASP B 1 113 ? 29.212 4.316 27.282 1.00 14.40 313 ASP B C 1
ATOM 2217 O O . ASP B 1 113 ? 30.163 4.038 28.018 1.00 14.61 313 ASP B O 1
ATOM 2222 N N . PHE B 1 114 ? 29.352 5.050 26.178 1.00 14.04 314 PHE B N 1
ATOM 2223 C CA . PHE B 1 114 ? 30.678 5.528 25.802 1.00 14.48 314 PHE B CA 1
ATOM 2224 C C . PHE B 1 114 ? 31.229 6.486 26.849 1.00 14.53 314 PHE B C 1
ATOM 2225 O O . PHE B 1 114 ? 32.365 6.332 27.287 1.00 14.71 314 PHE B O 1
ATOM 2233 N N . VAL B 1 115 ? 30.428 7.470 27.251 1.00 14.11 315 VAL B N 1
ATOM 2234 C CA . VAL B 1 115 ? 30.862 8.428 28.259 1.00 14.53 315 VAL B CA 1
ATOM 2235 C C . VAL B 1 115 ? 31.185 7.742 29.597 1.00 14.93 315 VAL B C 1
ATOM 2236 O O . VAL B 1 115 ? 32.192 8.052 30.230 1.00 14.09 315 VAL B O 1
ATOM 2240 N N . ASN B 1 116 ? 30.340 6.810 30.023 1.00 14.61 316 ASN B N 1
ATOM 2241 C CA . ASN B 1 116 ? 30.583 6.126 31.286 1.00 17.91 316 ASN B CA 1
ATOM 2242 C C . ASN B 1 116 ? 31.850 5.267 31.273 1.00 17.75 316 ASN B C 1
ATOM 2243 O O . ASN B 1 116 ? 32.385 4.936 32.331 1.00 18.71 316 ASN B O 1
ATOM 2248 N N . SER B 1 117 ? 32.340 4.926 30.083 1.00 17.33 317 SER B N 1
ATOM 2249 C CA . SER B 1 117 ? 33.551 4.115 29.959 1.00 17.55 317 SER B CA 1
ATOM 2250 C C . SER B 1 117 ? 34.806 4.941 30.244 1.00 16.63 317 SER B C 1
ATOM 2251 O O . SER B 1 117 ? 35.887 4.392 30.442 1.00 16.00 317 SER B O 1
ATOM 2254 N N . GLY B 1 118 ? 34.663 6.262 30.251 1.00 15.48 318 GLY B N 1
ATOM 2255 C CA . GLY B 1 118 ? 35.805 7.122 30.510 1.00 15.27 318 GLY B CA 1
ATOM 2256 C C . GLY B 1 118 ? 36.581 7.533 29.269 1.00 15.33 318 GLY B C 1
ATOM 2257 O O . GLY B 1 118 ? 37.436 8.421 29.331 1.00 14.64 318 GLY B O 1
ATOM 2258 N N . LYS B 1 119 ? 36.289 6.897 28.137 1.00 14.39 319 LYS B N 1
ATOM 2259 C CA . LYS B 1 119 ? 36.978 7.221 26.887 1.00 14.91 319 LYS B CA 1
ATOM 2260 C C . LYS B 1 119 ? 36.630 8.632 26.387 1.00 13.93 319 LYS B C 1
ATOM 2261 O O . LYS B 1 119 ? 35.551 9.153 26.663 1.00 12.01 319 LYS B O 1
ATOM 2267 N N . PRO B 1 120 ? 37.548 9.263 25.638 1.00 13.49 320 PRO B N 1
ATOM 2268 C CA . PRO B 1 120 ? 37.346 10.614 25.100 1.00 13.53 320 PRO B CA 1
ATOM 2269 C C . PRO B 1 120 ? 36.134 10.778 24.174 1.00 14.11 320 PRO B C 1
ATOM 2270 O O . PRO B 1 120 ? 35.882 9.943 23.301 1.00 12.00 320 PRO B O 1
ATOM 2274 N N . VAL B 1 121 ? 35.392 11.863 24.376 1.00 11.90 321 VAL B N 1
ATOM 2275 C CA . VAL B 1 121 ? 34.228 12.175 23.556 1.00 12.32 321 VAL B CA 1
ATOM 2276 C C . VAL B 1 121 ? 34.351 13.627 23.097 1.00 12.55 321 VAL B C 1
ATOM 2277 O O . VAL B 1 121 ? 34.572 14.526 23.913 1.00 14.54 321 VAL B O 1
ATOM 2281 N N . PHE B 1 122 ? 34.212 13.844 21.794 1.00 12.39 322 PHE B N 1
ATOM 2282 C CA . PHE B 1 122 ? 34.319 15.172 21.208 1.00 11.49 322 PHE B CA 1
ATOM 2283 C C . PHE B 1 122 ? 32.954 15.582 20.650 1.00 11.77 322 PHE B C 1
ATOM 2284 O O . PHE B 1 122 ? 32.494 15.017 19.661 1.00 12.44 322 PHE B O 1
ATOM 2292 N N . ALA B 1 123 ? 32.310 16.561 21.284 1.00 11.88 323 ALA B N 1
ATOM 2293 C CA . ALA B 1 123 ? 30.994 17.026 20.847 1.00 10.67 323 ALA B CA 1
ATOM 2294 C C . ALA B 1 123 ? 31.011 18.516 20.533 1.00 11.69 323 ALA B C 1
ATOM 2295 O O . ALA B 1 123 ? 31.401 19.329 21.369 1.00 12.56 323 ALA B O 1
ATOM 2297 N N . ILE B 1 124 ? 30.558 18.873 19.334 1.00 12.62 324 ILE B N 1
ATOM 2298 C CA . ILE B 1 124 ? 30.564 20.264 18.904 1.00 12.92 324 ILE B CA 1
ATOM 2299 C C . ILE B 1 124 ? 29.218 20.796 18.393 1.00 13.12 324 ILE B C 1
ATOM 2300 O O . ILE B 1 124 ? 28.424 20.062 17.798 1.00 13.43 324 ILE B O 1
ATOM 2305 N N . CYS B 1 125 ? 28.967 22.080 18.641 1.00 12.67 325 CYS B N 1
ATOM 2306 C CA . CYS B 1 125 ? 27.737 22.738 18.196 1.00 13.55 325 CYS B CA 1
ATOM 2307 C C . CYS B 1 125 ? 26.506 22.074 18.837 1.00 11.77 325 CYS B C 1
ATOM 2308 O O . CYS B 1 125 ? 26.289 22.214 20.038 1.00 13.32 325 CYS B O 1
ATOM 2311 N N . HIS B 1 126 ? 25.703 21.363 18.050 1.00 10.70 326 HIS B N 1
ATOM 2312 C CA . HIS B 1 126 ? 24.523 20.676 18.582 1.00 10.80 326 HIS B CA 1
ATOM 2313 C C . HIS B 1 126 ? 24.882 19.283 19.111 1.00 10.31 326 HIS B C 1
ATOM 2314 O O . HIS B 1 126 ? 24.078 18.629 19.781 1.00 10.27 326 HIS B O 1
ATOM 2321 N N . GLY B 1 127 ? 26.090 18.835 18.796 1.00 9.31 327 GLY B N 1
ATOM 2322 C CA . GLY B 1 127 ? 26.535 17.529 19.240 1.00 8.79 327 GLY B CA 1
ATOM 2323 C C . GLY B 1 127 ? 26.195 17.204 20.684 1.00 9.35 327 GLY B C 1
ATOM 2324 O O . GLY B 1 127 ? 25.746 16.095 20.966 1.00 9.36 327 GLY B O 1
ATOM 2325 N N . PRO B 1 128 ? 26.386 18.147 21.624 1.00 9.95 328 PRO B N 1
ATOM 2326 C CA . PRO B 1 128 ? 26.081 17.897 23.036 1.00 9.06 328 PRO B CA 1
ATOM 2327 C C . PRO B 1 128 ? 24.652 17.440 23.336 1.00 8.53 328 PRO B C 1
ATOM 2328 O O . PRO B 1 128 ? 2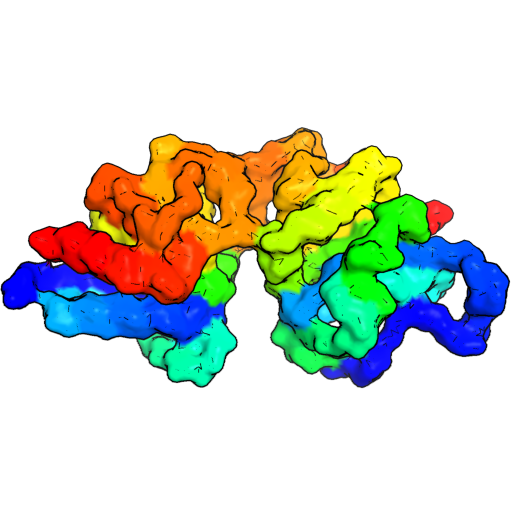4.376 16.972 24.438 1.00 8.22 328 PRO B O 1
ATOM 2332 N N . GLN B 1 129 ? 23.747 17.573 22.371 1.00 7.67 329 GLN B N 1
ATOM 2333 C CA . GLN B 1 129 ? 22.368 17.135 22.588 1.00 7.64 329 GLN B CA 1
ATOM 2334 C C . GLN B 1 129 ? 22.305 15.638 22.891 1.00 8.70 329 GLN B C 1
ATOM 2335 O O . GLN B 1 129 ? 21.447 15.194 2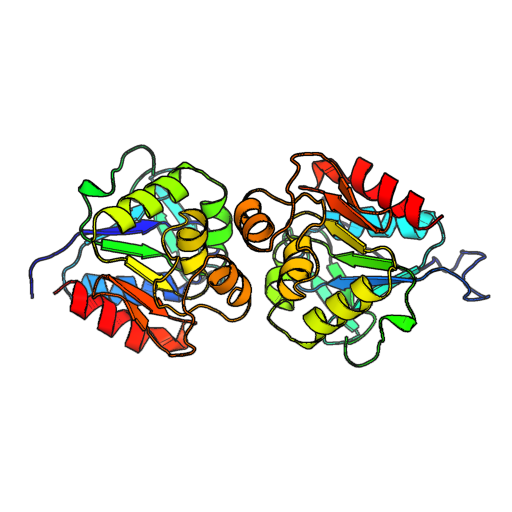3.655 1.00 11.47 329 GLN B O 1
ATOM 2341 N N . LEU B 1 130 ? 23.203 14.856 22.296 1.00 9.52 330 LEU B N 1
ATOM 2342 C CA . LEU B 1 130 ? 23.204 13.419 22.558 1.00 9.73 330 LEU B CA 1
ATOM 2343 C C . LEU B 1 130 ? 23.713 13.148 23.976 1.00 10.51 330 LEU B C 1
ATOM 2344 O O . LEU B 1 130 ? 23.342 12.150 24.597 1.00 9.18 330 LEU B O 1
ATOM 2349 N N . LEU B 1 131 ? 24.549 14.051 24.489 1.00 10.60 331 LEU B N 1
ATOM 2350 C CA . LEU B 1 131 ? 25.082 13.929 25.844 1.00 10.23 331 LEU B CA 1
ATOM 2351 C C . LEU B 1 131 ? 23.965 14.264 26.827 1.00 11.03 331 LEU B C 1
ATOM 2352 O O . LEU B 1 131 ? 23.857 13.657 27.889 1.00 11.11 331 LEU B O 1
ATOM 2357 N N . ILE B 1 132 ? 23.144 15.248 26.475 1.00 12.36 332 ILE B N 1
ATOM 2358 C CA . ILE B 1 132 ? 22.013 15.622 27.318 1.00 12.60 332 ILE B CA 1
ATOM 2359 C C . ILE B 1 132 ? 21.077 14.419 27.388 1.00 12.55 332 ILE B C 1
ATOM 2360 O O . ILE B 1 132 ? 20.652 14.007 28.467 1.00 12.25 332 ILE B O 1
ATOM 2365 N N . SER B 1 133 ? 20.758 13.858 26.224 1.00 11.21 333 SER B N 1
ATOM 2366 C CA . SER B 1 133 ? 19.867 12.708 26.161 1.00 12.10 333 SER B CA 1
ATOM 2367 C C . SER B 1 133 ? 20.419 11.506 26.938 1.00 12.97 333 SER B C 1
ATOM 2368 O O . SER B 1 133 ? 19.665 10.772 27.583 1.00 11.52 333 SER B O 1
ATOM 2371 N N . ALA B 1 134 ? 21.731 11.311 26.886 1.00 11.02 334 ALA B N 1
ATOM 2372 C CA . ALA B 1 134 ? 22.350 10.210 27.613 1.00 12.91 334 ALA B CA 1
ATOM 2373 C C . ALA B 1 134 ? 22.305 10.525 29.109 1.00 13.63 334 ALA B C 1
ATOM 2374 O O . ALA B 1 134 ? 22.461 9.636 29.951 1.00 13.11 334 ALA B O 1
ATOM 2376 N N . ASP B 1 135 ? 22.096 11.803 29.424 1.00 11.87 335 ASP B N 1
ATOM 2377 C CA . ASP B 1 135 ? 22.007 12.270 30.804 1.00 14.29 335 ASP B CA 1
ATOM 2378 C C . ASP B 1 135 ? 23.280 11.956 31.591 1.00 13.75 335 ASP B C 1
ATOM 2379 O O . ASP B 1 135 ? 23.229 11.397 32.686 1.00 13.35 335 ASP B O 1
ATOM 2384 N N . VAL B 1 136 ? 24.423 12.335 31.031 1.00 13.47 336 VAL B N 1
ATOM 2385 C CA . VAL B 1 136 ? 25.705 12.082 31.674 1.00 14.34 336 VAL B CA 1
ATOM 2386 C C . VAL B 1 136 ? 26.551 13.341 31.812 1.00 14.09 336 VAL B C 1
ATOM 2387 O O . VAL B 1 136 ? 27.778 13.259 31.836 1.00 15.58 336 VAL B O 1
ATOM 2391 N N . ILE B 1 137 ? 25.916 14.504 31.901 1.00 13.11 337 ILE B N 1
ATOM 2392 C CA . ILE B 1 137 ? 26.688 15.733 32.015 1.00 13.47 337 ILE B CA 1
ATOM 2393 C C . ILE B 1 137 ? 26.392 16.564 33.257 1.00 12.95 337 ILE B C 1
ATOM 2394 O O . ILE B 1 137 ? 26.892 17.677 33.391 1.00 14.68 337 ILE B O 1
ATOM 2399 N N . ARG B 1 138 ? 25.588 16.038 34.172 1.00 13.15 338 ARG B N 1
ATOM 2400 C CA . ARG B 1 138 ? 25.282 16.796 35.377 1.00 14.61 338 ARG B CA 1
ATOM 2401 C C . ARG B 1 138 ? 26.576 16.952 36.181 1.00 15.23 338 ARG B C 1
ATOM 2402 O O . ARG B 1 138 ? 27.218 15.965 36.551 1.00 15.65 338 ARG B O 1
ATOM 2410 N N . GLY B 1 139 ? 26.971 18.196 36.419 1.00 15.54 339 GLY B N 1
ATOM 2411 C CA . GLY B 1 139 ? 28.192 18.449 37.164 1.00 18.26 339 GLY B CA 1
ATOM 2412 C C . GLY B 1 139 ? 29.449 18.479 36.306 1.00 18.07 339 GLY B C 1
ATOM 2413 O O . GLY B 1 139 ? 30.547 18.659 36.835 1.00 20.07 339 GLY B O 1
ATOM 2414 N N . ARG B 1 140 ? 29.299 18.291 34.993 1.00 18.43 340 ARG B N 1
ATOM 2415 C CA . ARG B 1 140 ? 30.444 18.314 34.077 1.00 17.39 340 ARG B CA 1
ATOM 2416 C C . ARG B 1 140 ? 30.524 19.694 33.420 1.00 17.21 340 ARG B C 1
ATOM 2417 O O . ARG B 1 140 ? 29.505 20.362 33.226 1.00 15.74 340 ARG B O 1
ATOM 2425 N N . LYS B 1 141 ? 31.735 20.119 33.071 1.00 17.99 341 LYS B N 1
ATOM 2426 C CA . LYS B 1 141 ? 31.922 21.414 32.424 1.00 19.65 341 LYS B CA 1
ATOM 2427 C C . LYS B 1 141 ? 31.920 21.239 30.905 1.00 19.14 341 LYS B C 1
ATOM 2428 O O . LYS B 1 141 ? 32.492 20.282 30.385 1.00 18.83 341 LYS B O 1
ATOM 2434 N N . LEU B 1 142 ? 31.280 22.165 30.200 1.00 18.84 342 LEU B N 1
ATOM 2435 C CA . LEU B 1 142 ? 31.234 22.119 28.743 1.00 16.22 342 LEU B CA 1
ATOM 2436 C C . LEU B 1 142 ? 30.601 23.365 28.142 1.00 15.13 342 LEU B C 1
ATOM 2437 O O . LEU B 1 142 ? 30.123 24.244 28.858 1.00 13.06 342 LEU B O 1
ATOM 2442 N N . THR B 1 143 ? 30.614 23.439 26.817 1.00 12.38 343 THR B N 1
ATOM 2443 C CA . THR B 1 143 ? 30.009 24.557 26.112 1.00 12.19 343 THR B CA 1
ATOM 2444 C C . THR B 1 143 ? 29.186 23.963 24.973 1.00 11.97 343 THR B C 1
ATOM 2445 O O . THR B 1 143 ? 29.207 22.750 24.753 1.00 12.18 343 THR B O 1
ATOM 2449 N N . ALA B 1 144 ? 28.453 24.810 24.262 1.00 12.91 344 ALA B N 1
ATOM 2450 C CA . ALA B 1 144 ? 27.611 24.342 23.164 1.00 12.99 344 ALA B CA 1
ATOM 2451 C C . ALA B 1 144 ? 27.073 25.524 22.376 1.00 12.23 344 ALA B C 1
ATOM 2452 O O . ALA B 1 144 ? 27.261 26.674 22.770 1.00 12.97 344 ALA B O 1
ATOM 2454 N N . VAL B 1 145 ? 26.402 25.236 21.263 1.00 12.68 345 VAL B N 1
ATOM 2455 C CA . VAL B 1 145 ? 25.833 26.283 20.424 1.00 11.31 345 VAL B CA 1
ATOM 2456 C C . VAL B 1 145 ? 24.730 27.025 21.186 1.00 12.40 345 VAL B C 1
ATOM 2457 O O . VAL B 1 145 ? 23.974 26.430 21.962 1.00 10.19 345 VAL B O 1
ATOM 2461 N N . LYS B 1 146 ? 24.659 28.332 20.957 1.00 10.98 346 LYS B N 1
ATOM 2462 C CA . LYS B 1 146 ? 23.719 29.226 21.626 1.00 12.04 346 LYS B CA 1
ATOM 2463 C C . LYS B 1 146 ? 22.301 28.731 21.937 1.00 10.07 346 LYS B C 1
ATOM 2464 O O . LYS B 1 146 ? 21.870 28.757 23.086 1.00 9.01 346 LYS B O 1
ATOM 2470 N N . PRO B 1 147 ? 21.555 28.282 20.917 1.00 10.51 347 PRO B N 1
ATOM 2471 C CA . PRO B 1 147 ? 20.185 27.806 21.149 1.00 11.58 347 PRO B CA 1
ATOM 2472 C C . PRO B 1 147 ? 19.961 26.710 22.194 1.00 11.98 347 PRO B C 1
ATOM 2473 O O . PRO B 1 147 ? 18.867 26.617 22.753 1.00 10.99 347 PRO B O 1
ATOM 2477 N N . ILE B 1 148 ? 20.974 25.889 22.471 1.00 11.40 348 ILE B N 1
ATOM 2478 C CA . ILE B 1 148 ? 20.790 24.816 23.449 1.00 11.67 348 ILE B CA 1
ATOM 2479 C C . ILE B 1 148 ? 21.459 25.037 24.808 1.00 12.56 348 ILE B C 1
ATOM 2480 O O . ILE B 1 148 ? 21.474 24.138 25.652 1.00 11.78 348 ILE B O 1
ATOM 2485 N N . ILE B 1 149 ? 21.993 26.235 25.027 1.00 12.22 349 ILE B N 1
ATOM 2486 C CA . ILE B 1 149 ? 22.643 26.553 26.297 1.00 11.92 349 ILE B CA 1
ATOM 2487 C C . ILE B 1 149 ? 21.706 26.248 27.470 1.00 13.06 349 ILE B C 1
ATOM 2488 O O . ILE B 1 149 ? 22.104 25.628 28.464 1.00 12.61 349 ILE B O 1
ATOM 2493 N N . ILE B 1 150 ? 20.453 26.674 27.345 1.00 12.01 350 ILE B N 1
ATOM 2494 C CA . ILE B 1 150 ? 19.469 26.446 28.392 1.00 13.24 350 ILE B CA 1
ATOM 2495 C C . ILE B 1 150 ? 19.237 24.946 28.625 1.00 11.75 350 ILE B C 1
ATOM 2496 O O . ILE B 1 150 ? 19.028 24.512 29.762 1.00 10.71 350 ILE B O 1
ATOM 2501 N N . ASP B 1 151 ? 19.274 24.153 27.556 1.00 10.34 351 ASP B N 1
ATOM 2502 C CA . ASP B 1 151 ? 19.061 22.711 27.687 1.00 9.36 351 ASP B CA 1
ATOM 2503 C C . ASP B 1 151 ? 20.243 22.047 28.391 1.00 9.30 351 ASP B C 1
ATOM 2504 O O . ASP B 1 151 ? 20.066 21.123 29.183 1.00 9.51 351 ASP B O 1
ATOM 2509 N N . VAL B 1 152 ? 21.449 22.511 28.085 1.00 10.16 352 VAL B N 1
ATOM 2510 C CA . VAL B 1 152 ? 22.648 21.967 28.708 1.00 11.97 352 VAL B CA 1
ATOM 2511 C C . VAL B 1 152 ? 22.639 22.314 30.194 1.00 11.57 352 VAL B C 1
ATOM 2512 O O . VAL B 1 152 ? 22.991 21.490 31.034 1.00 12.30 352 VAL B O 1
ATOM 2516 N N . LYS B 1 153 ? 22.226 23.536 30.509 1.00 12.37 353 LYS B N 1
ATOM 2517 C CA . LYS B 1 153 ? 22.142 23.978 31.898 1.00 12.95 353 LYS B CA 1
ATOM 2518 C C . LYS B 1 153 ? 21.065 23.188 32.649 1.00 13.79 353 LYS B C 1
ATOM 2519 O O . LYS B 1 153 ? 21.282 22.751 33.779 1.00 13.85 353 LYS B O 1
ATOM 2525 N N . ASN B 1 154 ? 19.907 23.007 32.021 1.00 13.40 354 ASN B N 1
ATOM 2526 C CA . ASN B 1 154 ? 18.815 22.255 32.638 1.00 13.27 354 ASN B CA 1
ATOM 2527 C C . ASN B 1 154 ? 19.243 20.814 32.911 1.00 14.08 354 ASN B C 1
ATOM 2528 O O . ASN B 1 154 ? 18.739 20.171 33.834 1.00 14.81 354 ASN B O 1
ATOM 2533 N N . ALA B 1 155 ? 20.172 20.315 32.103 1.00 12.77 355 ALA B N 1
ATOM 2534 C CA . ALA B 1 155 ? 20.674 18.952 32.250 1.00 14.88 355 ALA B CA 1
ATOM 2535 C C . ALA B 1 155 ? 21.660 18.835 33.413 1.00 14.42 355 ALA B C 1
ATOM 2536 O O . ALA B 1 155 ? 22.174 17.749 33.694 1.00 15.63 355 ALA B O 1
ATOM 2538 N N . GLY B 1 156 ? 21.926 19.959 34.074 1.00 13.70 356 GLY B N 1
ATOM 2539 C CA . GLY B 1 156 ? 22.836 19.961 35.207 1.00 14.64 356 GLY B CA 1
ATOM 2540 C C . GLY B 1 156 ? 24.284 20.291 34.889 1.00 15.69 356 GLY B C 1
ATOM 2541 O O . GLY B 1 156 ? 25.130 20.273 35.779 1.00 14.32 356 GLY B O 1
ATOM 2542 N N . ALA B 1 157 ? 24.581 20.601 33.629 1.00 15.93 357 ALA B N 1
ATOM 2543 C CA . ALA B 1 157 ? 25.953 20.918 33.241 1.00 16.16 357 ALA B CA 1
ATOM 2544 C C . ALA B 1 157 ? 26.399 22.321 33.637 1.00 15.69 357 ALA B C 1
ATOM 2545 O O . ALA B 1 157 ? 25.587 23.232 33.771 1.00 17.31 357 ALA B O 1
ATOM 2547 N N . GLU B 1 158 ? 27.704 22.479 33.826 1.00 17.15 358 GLU B N 1
ATOM 2548 C CA . GLU B 1 158 ? 28.290 23.766 34.174 1.00 18.70 358 GLU B CA 1
ATOM 2549 C C . GLU B 1 158 ? 28.770 24.374 32.864 1.00 17.84 358 GLU B C 1
ATOM 2550 O O . GLU B 1 158 ? 29.805 23.987 32.314 1.00 16.45 358 GLU B O 1
ATOM 2556 N N . PHE B 1 159 ? 27.987 25.322 32.362 1.00 16.97 359 PHE B N 1
ATOM 2557 C CA . PHE B 1 159 ? 28.266 25.979 31.093 1.00 16.98 359 PHE B CA 1
ATOM 2558 C C . PHE B 1 159 ? 29.320 27.076 31.132 1.00 17.76 359 PHE B C 1
ATOM 2559 O O . PHE B 1 159 ? 29.397 27.859 32.077 1.00 16.76 359 PHE B O 1
ATOM 2567 N N . TYR B 1 160 ? 30.121 27.121 30.075 1.00 18.77 360 TYR B N 1
ATOM 2568 C CA . TYR B 1 160 ? 31.162 28.125 29.913 1.00 18.66 360 TYR B CA 1
ATOM 2569 C C . TYR B 1 160 ? 31.130 28.537 28.450 1.00 19.31 360 TYR B C 1
ATOM 2570 O O . TYR B 1 160 ? 31.015 27.686 27.566 1.00 17.68 360 TYR B O 1
ATOM 2579 N N . ASP B 1 161 ? 31.218 29.838 28.197 1.00 18.06 361 ASP B N 1
ATOM 2580 C CA . ASP B 1 161 ? 31.214 30.343 26.829 1.00 19.00 361 ASP B CA 1
ATOM 2581 C C . ASP B 1 161 ? 32.659 30.545 26.394 1.00 17.22 361 ASP B C 1
ATOM 2582 O O . ASP B 1 161 ? 33.198 31.642 26.498 1.00 16.78 361 ASP B O 1
ATOM 2587 N N . GLN B 1 162 ? 33.275 29.464 25.921 1.00 17.01 362 GLN B N 1
ATOM 2588 C CA . GLN B 1 162 ? 34.670 29.463 25.475 1.00 17.10 362 GLN B CA 1
ATOM 2589 C C . GLN B 1 162 ? 34.729 28.684 24.171 1.00 16.26 362 GLN B C 1
ATOM 2590 O O . GLN B 1 162 ? 33.845 27.873 23.900 1.00 15.66 362 GLN B O 1
ATOM 2596 N N . GLU B 1 163 ? 35.775 28.902 23.380 1.00 13.74 363 GLU B N 1
ATOM 2597 C CA . GLU B 1 163 ? 35.899 28.194 22.107 1.00 14.05 363 GLU B CA 1
ATOM 2598 C C . GLU B 1 163 ? 36.029 26.680 22.289 1.00 12.95 363 GLU B C 1
ATOM 2599 O O . GLU B 1 163 ? 35.664 25.908 21.404 1.00 13.33 363 GLU B O 1
ATOM 2605 N N . VAL B 1 164 ? 36.549 26.257 23.435 1.00 12.50 364 VAL B N 1
ATOM 2606 C CA . VAL B 1 164 ? 36.687 24.834 23.717 1.00 13.76 364 VAL B CA 1
ATOM 2607 C C . VAL B 1 164 ? 36.758 24.572 25.222 1.00 15.65 364 VAL B C 1
ATOM 2608 O O . VAL B 1 164 ? 37.401 25.318 25.967 1.00 13.97 364 VAL B O 1
ATOM 2612 N N . VAL B 1 165 ? 36.070 23.520 25.661 1.00 15.01 365 VAL B N 1
ATOM 2613 C CA . VAL B 1 165 ? 36.054 23.134 27.065 1.00 13.84 365 VAL B CA 1
ATOM 2614 C C . VAL B 1 165 ? 36.419 21.655 27.180 1.00 14.80 365 VAL B C 1
ATOM 2615 O O . VAL B 1 165 ? 35.853 20.814 26.482 1.00 14.93 365 VAL B O 1
ATOM 2619 N N . VAL B 1 166 ? 37.378 21.343 28.046 1.00 14.98 366 VAL B N 1
ATOM 2620 C CA . VAL B 1 166 ? 37.801 19.960 28.249 1.00 16.32 366 VAL B CA 1
ATOM 2621 C C . VAL B 1 166 ? 37.546 19.574 29.703 1.00 17.18 366 VAL B C 1
ATOM 2622 O O . VAL B 1 166 ? 38.200 20.089 30.610 1.00 17.57 366 VAL B O 1
ATOM 2626 N N . ASP B 1 167 ? 36.600 18.665 29.924 1.00 16.87 367 ASP B N 1
ATOM 2627 C CA . ASP B 1 167 ? 36.269 18.225 31.277 1.00 17.83 367 ASP B CA 1
ATOM 2628 C C . ASP B 1 167 ? 36.937 16.899 31.641 1.00 17.81 367 ASP B C 1
ATOM 2629 O O . ASP B 1 167 ? 36.696 15.870 31.003 1.00 17.25 367 ASP B O 1
ATOM 2634 N N . LYS B 1 168 ? 37.778 16.936 32.671 1.00 18.99 368 LYS B N 1
ATOM 2635 C CA . LYS B 1 168 ? 38.475 15.750 33.151 1.00 20.27 368 LYS B CA 1
ATOM 2636 C C . LYS B 1 168 ? 39.173 14.983 32.033 1.00 19.82 368 LYS B C 1
ATOM 2637 O O . LYS B 1 168 ? 39.109 13.759 31.981 1.00 19.88 368 LYS B O 1
ATOM 2643 N N . ASP B 1 169 ? 39.838 15.709 31.142 1.00 20.62 369 ASP B N 1
ATOM 2644 C CA . ASP B 1 169 ? 40.552 15.097 30.027 1.00 21.09 369 ASP B CA 1
ATOM 2645 C C . ASP B 1 169 ? 39.752 14.022 29.301 1.00 20.15 369 ASP B C 1
ATOM 2646 O O . ASP B 1 169 ? 40.294 12.977 28.936 1.00 20.34 369 ASP B O 1
ATOM 2651 N N . GLN B 1 170 ? 38.465 14.267 29.096 1.00 17.34 370 GLN B N 1
ATOM 2652 C CA . GLN B 1 170 ? 37.632 13.300 28.394 1.00 18.28 370 GLN B CA 1
ATOM 2653 C C . GLN B 1 170 ? 36.653 13.979 27.456 1.00 17.17 370 GLN B C 1
ATOM 2654 O O . GLN B 1 170 ? 36.644 13.720 26.254 1.00 17.83 370 GLN B O 1
ATOM 2660 N N . LEU B 1 171 ? 35.825 14.845 28.024 1.00 16.44 371 LEU B N 1
ATOM 2661 C CA . LEU B 1 171 ? 34.816 15.551 27.256 1.00 17.72 371 LEU B CA 1
ATOM 2662 C C . LEU B 1 171 ? 35.309 16.858 26.643 1.00 16.87 371 LEU B C 1
ATOM 2663 O O . LEU B 1 171 ? 35.597 17.830 27.346 1.00 16.80 371 LEU B O 1
ATOM 2668 N N . VAL B 1 172 ? 35.401 16.871 25.322 1.00 14.75 372 VAL B N 1
ATOM 2669 C CA . VAL B 1 172 ? 35.826 18.062 24.602 1.00 14.49 372 VAL B CA 1
ATOM 2670 C C . VAL B 1 172 ? 34.601 18.633 23.891 1.00 12.70 372 VAL B C 1
ATOM 2671 O O . VAL B 1 172 ? 33.957 17.940 23.112 1.00 13.71 372 VAL B O 1
ATOM 2675 N N . THR B 1 173 ? 34.266 19.886 24.171 1.00 12.76 373 THR B N 1
ATOM 2676 C CA . THR B 1 173 ? 33.117 20.505 23.519 1.00 13.14 373 THR B CA 1
ATOM 2677 C C . THR B 1 173 ? 33.447 21.887 22.971 1.00 11.77 373 THR B C 1
ATOM 2678 O O . THR B 1 173 ? 34.291 22.598 23.518 1.00 10.42 373 THR B O 1
ATOM 2682 N N . SER B 1 174 ? 32.785 22.245 21.873 1.00 11.90 374 SER B N 1
ATOM 2683 C CA . SER B 1 174 ? 32.962 23.544 21.231 1.00 11.97 374 SER B CA 1
ATOM 2684 C C . SER B 1 174 ? 31.597 24.070 20.782 1.00 12.31 374 SER B C 1
ATOM 2685 O O . SER B 1 174 ? 30.624 23.317 20.713 1.00 11.64 374 SER B O 1
ATOM 2688 N N . ARG B 1 175 ? 31.534 25.358 20.460 1.00 11.90 375 ARG B N 1
ATOM 2689 C CA . ARG B 1 175 ? 30.275 25.994 20.079 1.00 12.61 375 ARG B CA 1
ATOM 2690 C C . ARG B 1 175 ? 29.879 25.983 18.608 1.00 11.66 375 ARG B C 1
ATOM 2691 O O . ARG B 1 175 ? 28.744 25.657 18.268 1.00 11.24 375 ARG B O 1
ATOM 2699 N N . THR B 1 176 ? 30.804 26.370 17.739 1.00 13.46 376 THR B N 1
ATOM 2700 C CA . THR B 1 176 ? 30.513 26.456 16.310 1.00 11.39 376 THR B CA 1
ATOM 2701 C C . THR B 1 176 ? 31.719 26.034 15.487 1.00 10.78 376 THR B C 1
ATOM 2702 O O . THR B 1 176 ? 32.788 25.767 16.035 1.00 12.64 376 THR B O 1
ATOM 2706 N N . PRO B 1 177 ? 31.563 25.975 14.151 1.00 11.17 377 PRO B N 1
ATOM 2707 C CA . PRO B 1 177 ? 32.653 25.586 13.250 1.00 12.11 377 PRO B CA 1
ATOM 2708 C C . PRO B 1 177 ? 33.889 26.487 13.395 1.00 12.84 377 PRO B C 1
ATOM 2709 O O . PRO B 1 177 ? 35.015 26.069 13.109 1.00 13.10 377 PRO B O 1
ATOM 2713 N N . ASP B 1 178 ? 33.677 27.723 13.834 1.00 12.87 378 ASP B N 1
ATOM 2714 C CA . ASP B 1 178 ? 34.784 28.658 14.012 1.00 12.78 378 ASP B CA 1
ATOM 2715 C C . ASP B 1 178 ? 35.669 28.231 15.181 1.00 13.03 378 ASP B C 1
ATOM 2716 O O . ASP B 1 178 ? 36.795 28.703 15.317 1.00 12.92 378 ASP B O 1
ATOM 2721 N N . ASP B 1 179 ? 35.155 27.341 16.025 1.00 11.10 379 ASP B N 1
ATOM 2722 C CA . ASP B 1 179 ? 35.916 26.844 17.169 1.00 13.68 379 ASP B CA 1
ATOM 2723 C C . ASP B 1 179 ? 36.690 25.576 16.812 1.00 12.24 379 ASP B C 1
ATOM 2724 O O . ASP B 1 179 ? 37.416 25.035 17.645 1.00 14.30 379 ASP B O 1
ATOM 2729 N N . LEU B 1 180 ? 36.532 25.103 15.579 1.00 13.06 380 LEU B N 1
ATOM 2730 C CA . LEU B 1 180 ? 37.192 23.875 15.141 1.00 12.92 380 LEU B CA 1
ATOM 2731 C C . LEU B 1 180 ? 38.688 23.776 15.429 1.00 13.80 380 LEU B C 1
ATOM 2732 O O . LEU B 1 180 ? 39.162 22.740 15.894 1.00 14.00 380 LEU B O 1
ATOM 2737 N N . PRO B 1 181 ? 39.457 24.841 15.157 1.00 15.78 381 PRO B N 1
ATOM 2738 C CA . PRO B 1 181 ? 40.894 24.748 15.438 1.00 15.34 381 PRO B CA 1
ATOM 2739 C C . PRO B 1 181 ? 41.173 24.300 16.873 1.00 15.26 381 PRO B C 1
ATOM 2740 O O . PRO B 1 181 ? 41.971 23.387 17.107 1.00 14.63 381 PRO B O 1
ATOM 2744 N N . ALA B 1 182 ? 40.504 24.935 17.830 1.00 14.27 382 ALA B N 1
ATOM 2745 C CA . ALA B 1 182 ? 40.683 24.592 19.239 1.00 15.39 382 ALA B CA 1
ATOM 2746 C C . ALA B 1 182 ? 40.087 23.213 19.512 1.00 14.69 382 ALA B C 1
ATOM 2747 O O . ALA B 1 182 ? 40.663 22.412 20.250 1.00 17.74 382 ALA B O 1
ATOM 2749 N N . PHE B 1 183 ? 38.934 22.942 18.907 1.00 15.64 383 PHE B N 1
ATOM 2750 C CA . PHE B 1 183 ? 38.248 21.661 19.069 1.00 13.55 383 PHE B CA 1
ATOM 2751 C C . PHE B 1 183 ? 39.174 20.525 18.639 1.00 14.19 383 PHE B C 1
ATOM 2752 O O . PHE B 1 183 ? 39.424 19.590 19.397 1.00 12.25 383 PHE B O 1
ATOM 2760 N N . ASN B 1 184 ? 39.678 20.614 17.414 1.00 15.59 384 ASN B N 1
ATOM 2761 C CA . ASN B 1 184 ? 40.575 19.593 16.887 1.00 14.71 384 ASN B CA 1
ATOM 2762 C C . ASN B 1 184 ? 41.844 19.473 17.726 1.00 16.22 384 ASN B C 1
ATOM 2763 O O . ASN B 1 184 ? 42.321 18.369 18.001 1.00 15.14 384 ASN B O 1
ATOM 2768 N N . ARG B 1 185 ? 42.390 20.616 18.129 1.00 15.99 385 ARG B N 1
ATOM 2769 C CA . ARG B 1 185 ? 43.602 20.638 18.937 1.00 16.52 385 ARG B CA 1
ATOM 2770 C C . ARG B 1 185 ? 43.447 19.780 20.190 1.00 15.71 385 ARG B C 1
ATOM 2771 O O . ARG B 1 185 ? 44.271 18.903 20.457 1.00 15.78 385 ARG B O 1
ATOM 2779 N N . GLU B 1 186 ? 42.390 20.038 20.957 1.00 15.25 386 GLU B N 1
ATOM 2780 C CA . GLU B 1 186 ? 42.148 19.293 22.187 1.00 15.03 386 GLU B CA 1
ATOM 2781 C C . GLU B 1 186 ? 41.814 17.831 21.934 1.00 14.16 386 GLU B C 1
ATOM 2782 O O . GLU B 1 186 ? 42.260 16.956 22.672 1.00 13.26 386 GLU B O 1
ATOM 2788 N N . ALA B 1 187 ? 41.028 17.564 20.898 1.00 13.52 387 ALA B N 1
ATOM 2789 C CA . ALA B 1 187 ? 40.671 16.189 20.573 1.00 14.34 387 ALA B CA 1
ATOM 2790 C C . ALA B 1 187 ? 41.949 15.404 20.281 1.00 14.60 387 ALA B C 1
ATOM 2791 O O . ALA B 1 187 ? 42.161 14.323 20.824 1.00 14.41 387 ALA B O 1
ATOM 2793 N N . LEU B 1 188 ? 42.796 15.957 19.416 1.00 16.21 388 LEU B N 1
ATOM 2794 C CA . LEU B 1 188 ? 44.056 15.314 19.068 1.00 18.09 388 LEU B CA 1
ATOM 2795 C C . LEU B 1 188 ? 44.895 15.093 20.319 1.00 17.41 388 LEU B C 1
ATOM 2796 O O . LEU B 1 188 ? 45.494 14.034 20.493 1.00 18.62 388 LEU B O 1
ATOM 2801 N N . ARG B 1 189 ? 44.933 16.098 21.185 1.00 18.16 389 ARG B N 1
ATOM 2802 C CA . ARG B 1 189 ? 45.688 16.001 22.425 1.00 19.10 389 ARG B CA 1
ATOM 2803 C C . ARG B 1 189 ? 45.262 14.770 23.223 1.00 18.52 389 ARG B C 1
ATOM 2804 O O . ARG B 1 189 ? 46.104 13.991 23.666 1.00 18.02 389 ARG B O 1
ATOM 2812 N N . LEU B 1 190 ? 43.957 14.579 23.390 1.00 18.80 390 LEU B N 1
ATOM 2813 C CA . LEU B 1 190 ? 43.475 13.433 24.151 1.00 19.37 390 LEU B CA 1
ATOM 2814 C C . LEU B 1 190 ? 43.689 12.112 23.417 1.00 20.22 390 LEU B C 1
ATOM 2815 O O . LEU B 1 190 ? 43.797 11.062 24.050 1.00 21.57 390 LEU B O 1
ATOM 2820 N N . LEU B 1 191 ? 43.749 12.160 22.088 1.00 20.72 391 LEU B N 1
ATOM 2821 C CA . LEU B 1 191 ? 43.957 10.946 21.299 1.00 21.31 391 LEU B CA 1
ATOM 2822 C C . LEU B 1 191 ? 45.406 10.484 21.377 1.00 24.39 391 LEU B C 1
ATOM 2823 O O . LEU B 1 191 ? 45.701 9.301 21.203 1.00 23.72 391 LEU B O 1
ATOM 2828 N N . GLY B 1 192 ? 46.307 11.425 21.639 1.00 26.83 392 GLY B N 1
ATOM 2829 C CA . GLY B 1 192 ? 47.716 11.094 21.736 1.00 29.43 392 GLY B CA 1
ATOM 2830 C C . GLY B 1 192 ? 48.101 10.618 23.123 1.00 31.77 392 GLY B C 1
ATOM 2831 O O . GLY B 1 192 ? 47.196 10.421 23.963 1.00 33.90 392 GLY B O 1
ATOM 2832 N N . ALA B 1 193 ? 49.310 10.437 23.374 1.00 34.64 393 ALA B N 1
#

CATH classification: 3.40.50.880

Nearest PDB structures (foldseek):
  1oi4-assembly1_A  TM=1.005E+00  e=9.731E-42  Escherichia coli K-12
  1oi4-assembly1_B  TM=9.937E-01  e=2.922E-36  Escherichia coli K-12
  6f2f-assembly1_A  TM=9.903E-01  e=2.397E-21  Pyrococcus horikoshii
  3fse-assembly1_B  TM=9.811E-01  e=8.419E-20  Trichormus variabilis ATCC 29413
  3fse-assembly1_A  TM=9.810E-01  e=1.015E-19  Trichormus variabilis ATCC 29413

InterPro domains:
  IPR002818 DJ-1/PfpI [PF01965] (3-168)
  IPR006286 Deglycase PfpI-like [PS51276] (3-171)
  IPR006286 Deglycase PfpI-like [PTHR42733] (2-171)
  IPR006286 Deglycase PfpI-like [TIGR01382] (4-171)
  IPR029062 Class I glutamine amidotransferase-like [G3DSA:3.40.50.880] (1-172)
  IPR029062 Class I glutamine amidotransferase-like [SSF52317] (3-170)

Solvent-accessible surface area: 14704 Å² total

Sequence (364 aa):
SYYHHHHHHLESTSLYKKAGLSKKIAVLITDEFEDSEFTSPADEFRKAGHEVITIEKQAGKTVKGKKGEASVTIDKSIDEVTPAEFDALLLPGGHSPDYLRGDNRFVTFTRDFVNSGKPVFAICHGPQLLISADVIRGRKLTAVKPIIIDVKNAGAEFYDQEVVVDKDQLVTSRTPDDLPAFNREALRLLGAGLSKKIAVLITDEFEDSEFTSPADEFRKAGHEVITIEKQAGKTVKGKKGEASVTIDKSIDEVTPAEFDALLLPGGHSPDYLRGDNRFVTFTRDFVNSGKPVFAICHGPQLLISADVIRGRKLTAVKPIIIDVKNAGAEFYDQEVVVDKDQLVTSRTPDDLPAFNREALRLLG

Organism: Escherichia coli (strain K12) (NCBI:txid83333)

B-factor: mean 18.32, std 8.45, range [1.0, 55.34]

GO terms:
  GO:0005829 cytosol (C, IDA)
  GO:0036524 protein deglycase activity (F, IDA)
  GO:0042802 identical protein binding (F, IDA)
  GO:0030091 protein repair (P, IDA)
  GO:0106044 guanine deglycation (P, IDA)
  GO:0019172 glyoxalase III activity (F, IDA)
  GO:0036525 protein deglycation (P, IMP)
  GO:0009408 response to heat (P, IMP)
  GO:0009411 response to UV (P, IMP)
  GO:0006281 DNA repair (P, IMP)
  GO:0006979 response to oxidative stress (P, IMP)
  GO:0009268 response to pH (P, IMP)

Secondary structure (P-SEA, 3-state):
ccccccccccccccccccccccbbbbbbccccccccccaaaaaaaaaacbbbbbbcccccbbbbcccccbbbbbcccccccccccccbbbbbbccccccccccaaaaaaaaaaaaaccbbbbccccaaaaaaacccccccccccccaaaaaaaacccccccccccccccbbbbccccaaaaaaaaaaaaac/cccbbbbbbbccccccccccaaaaaaaaaabbbbbbbcccccbbbbcccccbbbbbcccccccccccccbbbbbbcaaaaaaaacaaaaaaaaaaaaaccbbbbccccaaaaaaacccccccccccccaaaaaaaacccccccccccccccbbbbccccaaaaaaaaaaaaac